Protein AF-A0A409X6U5-F1 (afdb_monomer)

Nearest PDB structures (foldseek):
  6hix-assembly1_Af  TM=2.569E-01  e=1.693E+00  Trypanosoma brucei brucei
  7am2-assembly1_Aa  TM=2.606E-01  e=2.352E+00  Leishmania tarentolae

Structure (mmCIF, N/CA/C/O backbone):
data_AF-A0A409X6U5-F1
#
_entry.id   AF-A0A409X6U5-F1
#
loop_
_atom_site.group_PDB
_atom_site.id
_atom_site.type_symbol
_atom_site.label_atom_id
_atom_site.label_alt_id
_atom_site.label_comp_id
_atom_site.label_asym_id
_atom_site.label_entity_id
_atom_site.label_seq_id
_atom_site.pdbx_PDB_ins_code
_atom_site.Cartn_x
_atom_site.Cartn_y
_atom_site.Cartn_z
_atom_site.occupancy
_atom_site.B_iso_or_equiv
_atom_site.auth_seq_id
_atom_site.auth_comp_id
_atom_site.auth_asym_id
_atom_site.auth_atom_id
_atom_site.pdbx_PDB_model_num
ATOM 1 N N . MET A 1 1 ? -11.961 11.041 3.564 1.00 52.69 1 MET A N 1
ATOM 2 C CA . MET A 1 1 ? -10.533 11.098 3.947 1.00 52.69 1 MET A CA 1
ATOM 3 C C . MET A 1 1 ? -10.262 9.869 4.796 1.00 52.69 1 MET A C 1
ATOM 5 O O . MET A 1 1 ? -11.087 9.589 5.652 1.00 52.69 1 MET A O 1
ATOM 9 N N . LEU A 1 2 ? -9.211 9.094 4.509 1.00 67.06 2 LEU A N 1
ATOM 10 C CA . LEU A 1 2 ? -8.832 7.967 5.369 1.00 67.06 2 LEU A CA 1
ATOM 11 C C . LEU A 1 2 ? -8.345 8.527 6.708 1.00 67.06 2 LEU A C 1
ATOM 13 O O . LEU A 1 2 ? -7.398 9.312 6.739 1.00 67.06 2 LEU A O 1
ATOM 17 N N . ASP A 1 3 ? -9.015 8.142 7.786 1.00 79.31 3 ASP A N 1
ATOM 18 C CA . ASP A 1 3 ? -8.635 8.460 9.155 1.00 79.31 3 ASP A CA 1
ATOM 19 C C . ASP A 1 3 ? -8.485 7.172 9.977 1.00 79.31 3 ASP A C 1
ATOM 21 O O . ASP A 1 3 ? -8.685 6.055 9.492 1.00 79.31 3 ASP A O 1
ATOM 25 N N . VAL A 1 4 ? -8.082 7.341 11.231 1.00 79.38 4 VAL A N 1
ATOM 26 C CA . VAL A 1 4 ? -7.775 6.240 12.144 1.00 79.38 4 VAL A CA 1
ATOM 27 C C . VAL A 1 4 ? -8.998 5.351 12.408 1.00 79.38 4 VAL A C 1
ATOM 29 O O . VAL A 1 4 ? -8.856 4.132 12.459 1.00 79.38 4 VAL A O 1
ATOM 32 N N . HIS A 1 5 ? -10.196 5.933 12.499 1.00 83.81 5 HIS A N 1
ATOM 33 C CA . HIS A 1 5 ? -11.435 5.190 12.738 1.00 83.81 5 HIS A CA 1
ATOM 34 C C . HIS A 1 5 ? -11.860 4.382 11.514 1.00 83.81 5 HIS A C 1
ATOM 36 O O . HIS A 1 5 ? -12.334 3.255 11.643 1.00 83.81 5 HIS A O 1
ATOM 42 N N . HIS A 1 6 ? -11.641 4.921 10.314 1.00 83.88 6 HIS A N 1
ATOM 43 C CA . HIS A 1 6 ? -11.890 4.190 9.077 1.00 83.88 6 HIS A CA 1
ATOM 44 C C . HIS A 1 6 ? -10.995 2.948 8.974 1.00 83.88 6 HIS A C 1
ATOM 46 O O . HIS A 1 6 ? -11.452 1.877 8.585 1.00 83.88 6 HIS A O 1
ATOM 52 N N . ILE A 1 7 ? -9.722 3.077 9.358 1.00 84.44 7 ILE A N 1
ATOM 53 C CA . ILE A 1 7 ? -8.762 1.967 9.368 1.00 84.44 7 ILE A CA 1
ATOM 54 C C . ILE A 1 7 ? -9.142 0.918 10.426 1.00 84.44 7 ILE A C 1
ATOM 56 O O . ILE A 1 7 ? -9.073 -0.279 10.151 1.00 84.44 7 ILE A O 1
ATOM 60 N N . GLU A 1 8 ? -9.593 1.350 11.606 1.00 85.31 8 GLU A N 1
ATOM 61 C CA . GLU A 1 8 ? -10.107 0.460 12.654 1.00 85.31 8 GLU A CA 1
ATOM 62 C C . GLU A 1 8 ? -11.327 -0.339 12.192 1.00 85.31 8 GLU A C 1
ATOM 64 O O . GLU A 1 8 ? -11.405 -1.544 12.416 1.00 85.31 8 GLU A O 1
ATOM 69 N N . HIS A 1 9 ? -12.252 0.326 11.501 1.00 86.12 9 HIS A N 1
ATOM 70 C CA . HIS A 1 9 ? -13.447 -0.307 10.960 1.00 86.12 9 HIS A CA 1
ATOM 71 C C . HIS A 1 9 ? -13.120 -1.364 9.896 1.00 86.12 9 HIS A C 1
ATOM 73 O O . HIS A 1 9 ? -13.778 -2.401 9.839 1.00 86.12 9 HIS A O 1
ATOM 79 N N . LEU A 1 10 ? -12.099 -1.120 9.066 1.00 83.69 10 LEU A N 1
ATOM 80 C CA . LEU A 1 10 ? -11.658 -2.062 8.034 1.00 83.69 10 LEU A CA 1
ATOM 81 C C . LEU A 1 10 ? -10.918 -3.277 8.612 1.00 83.69 10 LEU A C 1
ATOM 83 O O . LEU A 1 10 ? -11.039 -4.370 8.062 1.00 83.69 10 LEU A O 1
ATOM 87 N N . PHE A 1 11 ? -10.167 -3.098 9.703 1.00 86.50 11 PHE A N 1
ATOM 88 C CA . PHE A 1 11 ? -9.362 -4.158 10.321 1.00 86.50 11 PHE A CA 1
ATOM 89 C C . PHE A 1 11 ? -9.571 -4.224 11.845 1.00 86.50 11 PHE A C 1
ATOM 91 O O . PHE A 1 11 ? -8.654 -3.918 12.625 1.00 86.50 11 PHE A O 1
ATOM 98 N N . PRO A 1 12 ? -10.767 -4.651 12.292 1.00 85.88 12 PRO A N 1
ATOM 99 C CA . PRO A 1 12 ? -11.069 -4.761 13.715 1.00 85.88 12 PRO A CA 1
ATOM 100 C C . PRO A 1 12 ? -10.220 -5.853 14.383 1.00 85.88 12 PRO A C 1
ATOM 102 O O . PRO A 1 12 ? -9.768 -5.691 15.518 1.00 85.88 12 PRO A O 1
ATOM 105 N N . ASN A 1 13 ? -9.944 -6.944 13.662 1.00 87.94 13 ASN A N 1
ATOM 106 C CA . ASN A 1 13 ? -9.154 -8.069 14.148 1.00 87.94 13 ASN A CA 1
ATOM 107 C C . ASN A 1 13 ? -7.659 -7.824 13.934 1.00 87.94 13 ASN A C 1
ATOM 109 O O . ASN A 1 13 ? -7.223 -7.545 12.819 1.00 87.94 13 ASN A O 1
ATOM 113 N N . LYS A 1 14 ? -6.855 -7.999 14.989 1.00 87.56 14 LYS A N 1
ATOM 114 C CA . LYS A 1 14 ? -5.397 -7.791 14.940 1.00 87.56 14 LYS A CA 1
ATOM 115 C C . LYS A 1 14 ? -4.691 -8.684 13.921 1.00 87.56 14 LYS A C 1
ATOM 117 O O . LYS A 1 14 ? -3.775 -8.212 13.260 1.00 87.56 14 LYS A O 1
ATOM 122 N N . ASP A 1 15 ? -5.143 -9.925 13.778 1.00 86.56 15 ASP A N 1
ATOM 123 C CA . ASP A 1 15 ? -4.521 -10.918 12.893 1.00 86.56 15 ASP A CA 1
ATOM 124 C C . ASP A 1 15 ? -4.798 -10.652 11.405 1.00 86.56 15 ASP A C 1
ATOM 126 O O . ASP A 1 15 ? -4.109 -11.178 10.536 1.00 86.56 15 ASP A O 1
ATOM 130 N N . GLU A 1 16 ? -5.795 -9.816 11.104 1.00 84.44 16 GLU A N 1
ATOM 131 C CA . GLU A 1 16 ? -6.162 -9.420 9.739 1.00 84.44 16 GLU A CA 1
ATOM 132 C C . GLU A 1 16 ? -5.570 -8.060 9.352 1.00 84.44 16 GLU A C 1
ATOM 134 O O . GLU A 1 16 ? -5.717 -7.620 8.209 1.00 84.44 16 GLU A O 1
ATOM 139 N N . ARG A 1 17 ? -4.900 -7.378 10.291 1.00 88.31 17 ARG A N 1
ATOM 140 C CA . ARG A 1 17 ? -4.280 -6.083 10.018 1.00 88.31 17 ARG A CA 1
ATOM 141 C C . ARG A 1 17 ? -3.131 -6.255 9.026 1.00 88.31 17 ARG A C 1
ATOM 143 O O . ARG A 1 17 ? -2.301 -7.152 9.184 1.00 88.31 17 ARG A O 1
ATOM 150 N N . PRO A 1 18 ? -3.024 -5.372 8.022 1.00 86.25 18 PRO A N 1
ATOM 151 C CA . PRO A 1 18 ? -1.892 -5.399 7.115 1.00 86.25 18 PRO A CA 1
ATOM 152 C C . PRO A 1 18 ? -0.609 -5.035 7.868 1.00 86.25 18 PRO A C 1
ATOM 154 O O . PRO A 1 18 ? -0.593 -4.123 8.698 1.00 86.25 18 PRO A O 1
ATOM 157 N N . ALA A 1 19 ? 0.493 -5.704 7.528 1.00 85.31 19 ALA A N 1
ATOM 158 C CA . ALA A 1 19 ? 1.807 -5.394 8.095 1.00 85.31 19 ALA A CA 1
ATOM 159 C C . ALA A 1 19 ? 2.251 -3.953 7.775 1.00 85.31 19 ALA A C 1
ATOM 161 O O . ALA A 1 19 ? 2.928 -3.305 8.575 1.00 85.31 19 ALA A O 1
ATOM 162 N N . TYR A 1 20 ? 1.822 -3.433 6.621 1.00 84.75 20 TYR A N 1
ATOM 163 C CA . TYR A 1 20 ? 2.172 -2.108 6.124 1.00 84.75 20 TYR A CA 1
ATOM 164 C C . TYR A 1 20 ? 0.955 -1.401 5.536 1.00 84.75 20 TYR A C 1
ATOM 166 O O . TYR A 1 20 ? 0.185 -2.000 4.788 1.00 84.75 20 TYR A O 1
ATOM 174 N N . ILE A 1 21 ? 0.815 -0.111 5.835 1.00 84.81 21 ILE A N 1
ATOM 175 C CA . ILE A 1 21 ? -0.180 0.771 5.222 1.00 84.81 21 ILE A CA 1
ATOM 176 C C . ILE A 1 21 ? 0.554 1.980 4.646 1.00 84.81 21 ILE A C 1
ATOM 178 O O . ILE A 1 21 ? 1.166 2.741 5.394 1.00 84.81 21 ILE A O 1
ATOM 182 N N . CYS A 1 22 ? 0.490 2.165 3.327 1.00 8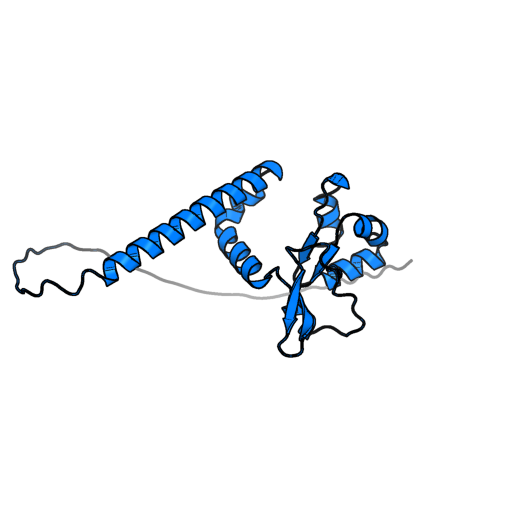2.06 22 CYS A N 1
ATOM 183 C CA . CYS A 1 22 ? 1.070 3.321 2.645 1.00 82.06 22 CYS A CA 1
ATOM 184 C C . CYS A 1 22 ? -0.016 4.361 2.351 1.00 82.06 22 CYS A C 1
ATOM 186 O O . CYS A 1 22 ? -1.015 4.041 1.709 1.00 82.06 22 CYS A O 1
ATOM 188 N N . ILE A 1 23 ? 0.166 5.594 2.827 1.00 80.56 23 ILE A N 1
ATOM 189 C CA . ILE A 1 23 ? -0.768 6.710 2.606 1.00 80.56 23 ILE A CA 1
ATOM 190 C C . ILE A 1 23 ? 0.065 7.956 2.324 1.00 80.56 23 ILE A C 1
ATOM 192 O O . ILE A 1 23 ? 1.023 8.222 3.048 1.00 80.56 23 ILE A O 1
ATOM 196 N N . ASP A 1 24 ? -0.340 8.747 1.330 1.00 78.12 24 ASP A N 1
ATOM 197 C CA . ASP A 1 24 ? 0.297 10.027 0.985 1.00 78.12 24 ASP A CA 1
ATOM 198 C C . ASP A 1 24 ? 0.516 10.903 2.237 1.00 78.12 24 ASP A C 1
ATOM 200 O O . ASP A 1 24 ? 1.642 11.212 2.620 1.00 78.12 24 ASP A O 1
ATOM 204 N N . LYS A 1 25 ? -0.559 11.150 2.996 1.00 77.81 25 LYS A N 1
ATOM 205 C CA . LYS A 1 25 ? -0.537 11.913 4.256 1.00 77.81 25 LYS A CA 1
ATOM 206 C C . LYS A 1 25 ? -0.513 11.030 5.509 1.00 77.81 25 LYS A C 1
ATOM 208 O O . LYS A 1 25 ? -1.157 11.358 6.509 1.00 77.81 25 LYS A O 1
ATOM 213 N N . ALA A 1 26 ? 0.203 9.899 5.487 1.00 79.44 26 ALA A N 1
ATOM 214 C CA . ALA A 1 26 ? 0.271 8.981 6.638 1.00 79.44 26 ALA A CA 1
ATOM 215 C C . ALA A 1 26 ? 0.755 9.666 7.932 1.00 79.44 26 ALA A C 1
ATOM 217 O O . ALA A 1 26 ? 0.323 9.287 9.015 1.00 79.44 26 ALA A O 1
ATOM 218 N N . CYS A 1 27 ? 1.574 10.712 7.838 1.00 77.94 27 CYS A N 1
ATOM 219 C CA . CYS A 1 27 ? 1.996 11.543 8.968 1.00 77.94 27 CYS A CA 1
ATOM 220 C C . CYS A 1 27 ? 0.816 12.184 9.730 1.00 77.94 27 CYS A C 1
ATOM 222 O O . CYS A 1 27 ? 0.841 12.272 10.957 1.00 77.94 27 CYS A O 1
ATOM 224 N N . GLN A 1 28 ? -0.246 12.597 9.027 1.00 80.50 28 GLN A N 1
ATOM 225 C CA . GLN A 1 28 ? -1.439 13.199 9.622 1.00 80.50 28 GLN A CA 1
ATOM 226 C C . GLN A 1 28 ? -2.265 12.135 10.341 1.00 80.50 28 GLN A C 1
ATOM 228 O O . GLN A 1 28 ? -2.688 12.342 11.477 1.00 80.50 28 GLN A O 1
ATOM 233 N N . VAL A 1 29 ? -2.431 10.973 9.703 1.00 81.00 29 VAL A N 1
ATOM 234 C CA . VAL A 1 29 ? -3.091 9.804 10.302 1.00 81.00 29 VAL A CA 1
ATOM 235 C C . VAL A 1 29 ? -2.334 9.355 11.552 1.00 81.00 29 VAL A C 1
ATOM 237 O O . VAL A 1 29 ? -2.941 9.135 12.597 1.00 81.00 29 VAL A O 1
ATOM 240 N N . PHE A 1 30 ? -1.004 9.300 11.475 1.00 80.31 30 PHE A N 1
ATOM 241 C CA . PHE A 1 30 ? -0.130 8.954 12.588 1.00 80.31 30 PHE A CA 1
ATOM 242 C C . PHE A 1 30 ? -0.258 9.941 13.749 1.00 80.31 30 PHE A C 1
ATOM 244 O O . PHE A 1 30 ? -0.468 9.520 14.886 1.00 80.31 30 PHE A O 1
ATOM 251 N N . LYS A 1 31 ? -0.211 11.251 13.474 1.00 81.06 31 LYS A N 1
ATOM 252 C CA . LYS A 1 31 ? -0.394 12.294 14.492 1.00 81.06 31 LYS A CA 1
ATOM 253 C C . LYS A 1 31 ? -1.709 12.100 15.246 1.00 81.06 31 LYS A C 1
ATOM 255 O O . LYS A 1 31 ? -1.707 12.065 16.475 1.00 81.06 31 LYS A O 1
ATOM 260 N N . THR A 1 32 ? -2.806 11.892 14.521 1.00 83.25 32 THR A N 1
ATOM 261 C CA . THR A 1 32 ? -4.119 11.612 15.115 1.00 83.25 32 THR A CA 1
ATOM 262 C C . THR A 1 32 ? -4.111 10.308 15.921 1.00 83.25 32 THR A C 1
ATOM 264 O O . THR A 1 32 ? -4.604 10.284 17.047 1.00 83.25 32 THR A O 1
ATOM 267 N N . ALA A 1 33 ? -3.492 9.238 15.408 1.00 83.06 33 ALA A N 1
ATOM 268 C CA . ALA A 1 33 ? -3.407 7.948 16.096 1.00 83.06 33 ALA A CA 1
ATOM 269 C C . ALA A 1 33 ? -2.617 8.023 17.413 1.00 83.06 33 ALA A C 1
ATOM 271 O O . ALA A 1 33 ? -2.976 7.364 18.392 1.00 83.06 33 ALA A O 1
ATOM 272 N N . VAL A 1 34 ? -1.551 8.827 17.460 1.00 82.81 34 VAL A N 1
ATOM 273 C CA . VAL A 1 34 ? -0.777 9.079 18.682 1.00 82.81 34 VAL A CA 1
ATOM 274 C C . VAL A 1 34 ? -1.599 9.894 19.678 1.00 82.81 34 VAL A C 1
ATOM 276 O O . VAL A 1 34 ? -1.694 9.505 20.843 1.00 82.81 34 VAL A O 1
ATOM 279 N N . THR A 1 35 ? -2.244 10.979 19.232 1.00 83.75 35 THR A N 1
ATOM 280 C CA . THR A 1 35 ? -3.092 11.823 20.091 1.00 83.75 35 THR A CA 1
ATOM 281 C C . THR A 1 35 ? -4.237 11.032 20.724 1.00 83.75 35 THR A C 1
ATOM 283 O O . THR A 1 35 ? -4.495 11.175 21.917 1.00 83.75 35 THR A O 1
ATOM 286 N N . LEU A 1 36 ? -4.873 10.139 19.963 1.00 83.31 36 LEU A N 1
ATOM 287 C CA . LEU A 1 36 ? -5.968 9.288 20.439 1.00 83.31 36 LEU A CA 1
ATOM 288 C C . LEU A 1 36 ? -5.494 8.033 21.196 1.00 83.31 36 LEU A C 1
ATOM 290 O O . LEU A 1 36 ? -6.309 7.187 21.546 1.00 83.31 36 LEU A O 1
ATOM 294 N N . LYS A 1 37 ? -4.183 7.877 21.446 1.00 82.12 37 LYS A N 1
ATOM 295 C CA . LYS A 1 37 ? -3.542 6.693 22.065 1.00 82.12 37 LYS A CA 1
ATOM 296 C C . LYS A 1 37 ? -3.749 5.365 21.321 1.00 82.12 37 LYS A C 1
ATOM 298 O O . LYS A 1 37 ? -3.260 4.331 21.779 1.00 82.12 37 LYS A O 1
ATOM 303 N N . PHE A 1 38 ? -4.374 5.407 20.152 1.00 82.00 38 PHE A N 1
ATOM 304 C CA . PHE A 1 38 ? -4.630 4.282 19.260 1.00 82.00 38 PHE A CA 1
ATOM 305 C C . PHE A 1 38 ? -3.340 3.618 18.762 1.00 82.00 38 PHE A C 1
ATOM 307 O O . PHE A 1 38 ? -3.244 2.397 18.624 1.00 82.00 38 PHE A O 1
ATOM 314 N N . TRP A 1 39 ? -2.294 4.424 18.560 1.00 82.44 39 TRP A N 1
ATOM 315 C CA . TRP A 1 39 ? -1.019 3.952 18.027 1.00 82.44 39 TRP A CA 1
ATOM 316 C C . TRP A 1 39 ? -0.346 2.866 18.883 1.00 82.44 39 TRP A C 1
ATOM 318 O O . TRP A 1 39 ? 0.343 1.994 18.353 1.00 82.44 39 TRP A O 1
ATOM 328 N N . ASN A 1 40 ? -0.556 2.867 20.204 1.00 83.56 40 ASN A N 1
ATOM 329 C CA . ASN A 1 40 ? 0.080 1.889 21.093 1.00 83.56 40 ASN A CA 1
ATOM 330 C C . ASN A 1 40 ? -0.321 0.443 20.799 1.00 83.56 40 ASN A C 1
ATOM 332 O O . ASN A 1 40 ? 0.482 -0.468 21.020 1.00 83.56 40 ASN A O 1
ATOM 336 N N . GLU A 1 41 ? -1.535 0.247 20.296 1.00 84.50 41 GLU A N 1
ATOM 337 C CA . GLU A 1 41 ? -2.027 -1.055 19.877 1.00 84.50 41 GLU A CA 1
ATOM 338 C C . GLU A 1 41 ? -1.568 -1.398 18.453 1.00 84.50 41 GLU A C 1
ATOM 340 O O . GLU A 1 41 ? -1.154 -2.524 18.179 1.00 84.50 41 GLU A O 1
ATOM 345 N N . TRP A 1 42 ? -1.595 -0.414 17.554 1.00 84.44 42 TRP A N 1
ATOM 346 C CA . TRP A 1 42 ? -1.324 -0.619 16.131 1.00 84.44 42 TRP A CA 1
ATOM 347 C C . TRP A 1 42 ? 0.147 -0.832 15.801 1.00 84.44 42 TRP A C 1
ATOM 349 O O . TRP A 1 42 ? 0.459 -1.658 14.947 1.00 84.44 42 TRP A O 1
ATOM 359 N N . LYS A 1 43 ? 1.063 -0.203 16.544 1.00 83.38 43 LYS A N 1
ATOM 360 C CA . LYS A 1 43 ? 2.515 -0.321 16.319 1.00 83.38 43 LYS A CA 1
ATOM 361 C C . LYS A 1 43 ? 3.072 -1.746 16.403 1.00 83.38 43 LYS A C 1
ATOM 363 O O . LYS A 1 43 ? 4.200 -1.981 15.977 1.00 83.38 43 LYS A O 1
ATOM 368 N N . GLN A 1 44 ? 2.319 -2.669 17.005 1.00 83.94 44 GLN A N 1
ATOM 369 C CA . GLN A 1 44 ? 2.703 -4.075 17.160 1.00 83.94 44 GLN A CA 1
ATOM 370 C C . GLN A 1 44 ? 2.433 -4.904 15.898 1.00 83.94 44 GLN A C 1
ATOM 372 O O . GLN A 1 44 ? 3.077 -5.927 15.705 1.00 83.94 44 GLN A O 1
ATOM 377 N N . THR A 1 45 ? 1.482 -4.475 15.066 1.00 86.75 45 THR A N 1
ATOM 378 C CA . THR A 1 45 ? 0.958 -5.259 13.931 1.00 86.75 45 THR A CA 1
ATOM 379 C C . THR A 1 45 ? 1.138 -4.549 12.595 1.00 86.75 45 THR A C 1
ATOM 381 O O . THR A 1 45 ? 1.352 -5.208 11.584 1.00 86.75 45 THR A O 1
ATOM 384 N N . THR A 1 46 ? 1.124 -3.215 12.590 1.00 85.69 46 THR A N 1
ATOM 385 C CA . THR A 1 46 ? 1.107 -2.410 11.369 1.00 85.69 46 THR A CA 1
ATOM 386 C C . THR A 1 46 ? 2.109 -1.266 11.440 1.00 85.69 46 THR A C 1
ATOM 388 O O . THR A 1 46 ? 2.248 -0.581 12.458 1.00 85.69 46 THR A O 1
ATOM 391 N N . ARG A 1 47 ? 2.786 -1.009 10.321 1.00 82.31 47 ARG A N 1
ATOM 392 C CA . ARG A 1 47 ? 3.646 0.159 10.112 1.00 82.31 47 ARG A CA 1
ATOM 393 C C . ARG A 1 47 ? 3.019 1.095 9.082 1.00 82.31 47 ARG A C 1
ATOM 395 O O . ARG A 1 47 ? 2.604 0.649 8.014 1.00 82.31 47 ARG A O 1
ATOM 402 N N . PHE A 1 48 ? 2.980 2.393 9.382 1.00 81.12 48 PHE A N 1
ATOM 403 C CA . PHE A 1 48 ? 2.578 3.404 8.403 1.00 81.12 48 PHE A CA 1
ATOM 404 C C . PHE A 1 48 ? 3.776 3.857 7.571 1.00 81.12 48 PHE A C 1
ATOM 406 O O . PHE A 1 48 ? 4.814 4.241 8.108 1.00 81.12 48 PHE A O 1
ATOM 413 N N . ILE A 1 49 ? 3.613 3.829 6.255 1.00 79.44 49 ILE A N 1
ATOM 414 C CA . ILE A 1 49 ? 4.601 4.286 5.286 1.00 79.44 49 ILE A CA 1
ATOM 415 C C . ILE A 1 49 ? 4.090 5.594 4.693 1.00 79.44 49 ILE A C 1
ATOM 417 O O . ILE A 1 49 ? 2.979 5.657 4.167 1.00 79.44 49 ILE A O 1
ATOM 421 N N . VAL A 1 50 ? 4.907 6.638 4.795 1.00 75.88 50 VAL A N 1
ATOM 422 C CA . VAL A 1 50 ? 4.644 7.932 4.159 1.00 75.88 50 VAL A CA 1
ATOM 423 C C . VAL A 1 50 ? 5.271 7.936 2.765 1.00 75.88 50 VAL A C 1
ATOM 425 O O . VAL A 1 50 ? 6.345 7.351 2.549 1.00 75.88 50 VAL A O 1
ATOM 428 N N . ASP A 1 51 ? 4.589 8.573 1.816 1.00 73.00 51 ASP A N 1
ATOM 429 C CA . ASP A 1 51 ? 5.115 8.800 0.472 1.00 73.00 51 ASP A CA 1
ATOM 430 C C . ASP A 1 51 ? 6.378 9.681 0.515 1.00 73.00 51 ASP A C 1
ATOM 432 O O . ASP A 1 51 ? 6.438 10.670 1.246 1.00 73.00 51 ASP A O 1
ATOM 436 N N . SER A 1 52 ? 7.395 9.327 -0.279 1.00 67.75 52 SER A N 1
ATOM 437 C CA . SER A 1 52 ? 8.627 10.106 -0.460 1.00 67.75 52 SER A CA 1
ATOM 438 C C . SER A 1 52 ? 8.388 11.564 -0.871 1.00 67.75 52 SER A C 1
ATOM 440 O O . SER A 1 52 ? 9.089 12.448 -0.382 1.00 67.75 52 SER A O 1
ATOM 442 N N . TYR A 1 53 ? 7.398 11.836 -1.726 1.00 66.50 53 TYR A N 1
ATOM 443 C CA . TYR A 1 53 ? 7.051 13.190 -2.158 1.00 66.50 53 TYR A CA 1
ATOM 444 C C . TYR A 1 53 ? 6.618 14.054 -0.971 1.00 66.50 53 TYR A C 1
ATOM 446 O O . TYR A 1 53 ? 6.989 15.227 -0.867 1.00 66.50 53 TYR A O 1
ATOM 454 N N . HIS A 1 54 ? 5.915 13.445 -0.015 1.00 68.31 54 HIS A N 1
ATOM 455 C CA . HIS A 1 54 ? 5.404 14.142 1.152 1.00 68.31 54 HIS A CA 1
ATOM 456 C C . HIS A 1 54 ? 6.526 14.640 2.081 1.00 68.31 54 HIS A C 1
ATOM 458 O O . HIS A 1 54 ? 6.371 15.684 2.713 1.00 68.31 54 HIS A O 1
ATOM 464 N N . TYR A 1 55 ? 7.697 13.985 2.107 1.00 62.50 55 TYR A N 1
ATOM 465 C CA . TYR A 1 55 ? 8.836 14.398 2.948 1.00 62.50 55 TYR A CA 1
ATOM 466 C C . TYR A 1 55 ? 9.372 15.792 2.636 1.00 62.50 55 TYR A C 1
ATOM 468 O O . TYR A 1 55 ? 9.917 16.437 3.529 1.00 62.50 55 TYR A O 1
ATOM 476 N N . THR A 1 56 ? 9.213 16.273 1.402 1.00 63.59 56 THR A N 1
ATOM 477 C CA . THR A 1 56 ? 9.754 17.576 0.981 1.00 63.59 56 THR A CA 1
ATOM 478 C C . THR A 1 56 ? 9.150 18.756 1.747 1.00 63.59 56 THR A C 1
ATOM 480 O O . THR A 1 56 ? 9.796 19.791 1.882 1.00 63.59 56 THR A O 1
ATOM 483 N N . ASN A 1 57 ? 7.948 18.586 2.308 1.00 65.75 57 ASN A N 1
ATOM 484 C CA . ASN A 1 57 ? 7.209 19.634 3.013 1.00 65.75 57 ASN A CA 1
ATOM 485 C C . ASN A 1 57 ? 7.159 19.438 4.541 1.00 65.75 57 ASN A C 1
ATOM 487 O O . ASN A 1 57 ? 6.472 20.194 5.231 1.00 65.75 57 ASN A O 1
ATOM 491 N N . HIS A 1 58 ? 7.867 18.441 5.084 1.00 64.38 58 HIS A N 1
ATOM 492 C CA . HIS A 1 58 ? 7.838 18.118 6.513 1.00 64.38 58 HIS A CA 1
ATOM 493 C C . HIS A 1 58 ? 9.001 18.704 7.306 1.00 64.38 58 HIS A C 1
ATOM 495 O O . HIS A 1 58 ? 10.111 18.884 6.806 1.00 64.38 58 HIS A O 1
ATOM 501 N N . LYS A 1 59 ? 8.752 18.964 8.595 1.00 61.06 59 LYS A N 1
ATOM 502 C CA . LYS A 1 59 ? 9.818 19.309 9.539 1.00 61.06 59 LYS A CA 1
ATOM 503 C C . LYS A 1 59 ? 10.512 18.023 9.980 1.00 61.06 59 LYS A C 1
ATOM 505 O O . LYS A 1 59 ? 9.861 17.007 10.183 1.00 61.06 59 LYS A O 1
ATOM 510 N N . ALA A 1 60 ? 11.823 18.078 10.218 1.00 57.69 60 ALA A N 1
ATOM 511 C CA . ALA A 1 60 ? 12.609 16.929 10.689 1.00 57.69 60 ALA A CA 1
ATOM 512 C C . ALA A 1 60 ? 12.111 16.320 12.022 1.00 57.69 60 ALA A C 1
ATOM 514 O O . ALA A 1 60 ? 12.475 15.200 12.363 1.00 57.69 60 ALA A O 1
ATOM 515 N N . THR A 1 61 ? 11.293 17.057 12.778 1.00 57.88 61 THR A N 1
ATOM 516 C CA . THR A 1 61 ? 10.643 16.612 14.021 1.00 57.88 61 THR A CA 1
ATOM 517 C C . THR A 1 61 ? 9.383 15.780 13.801 1.00 57.88 61 THR A C 1
ATOM 519 O O . THR A 1 61 ? 8.864 15.213 14.759 1.00 57.88 61 THR A O 1
ATOM 522 N N . ASP A 1 62 ? 8.854 15.740 12.580 1.00 61.75 62 ASP A N 1
ATOM 523 C CA . ASP A 1 62 ? 7.677 14.945 12.265 1.00 61.75 62 ASP A CA 1
ATOM 524 C C . ASP A 1 62 ? 8.114 13.476 12.107 1.00 61.75 62 ASP A C 1
ATOM 526 O O . ASP A 1 62 ? 8.972 13.154 11.282 1.00 61.75 62 ASP A O 1
ATOM 530 N N . GLU A 1 63 ? 7.553 12.568 12.914 1.00 60.53 63 GLU A N 1
ATOM 531 C CA . GLU A 1 63 ? 7.815 11.122 12.832 1.00 60.53 63 GLU A CA 1
ATOM 532 C C . GLU A 1 63 ? 7.154 10.527 11.575 1.00 60.53 63 GLU A C 1
ATOM 534 O O . GLU A 1 63 ? 6.140 9.835 11.627 1.00 60.53 63 GLU A O 1
ATOM 539 N N . CYS A 1 64 ? 7.718 10.838 10.409 1.00 61.97 64 CYS A N 1
ATOM 540 C CA . CYS A 1 64 ? 7.141 10.504 9.110 1.00 61.97 64 CYS A CA 1
ATOM 541 C C . CYS A 1 64 ? 7.678 9.197 8.509 1.00 61.97 64 CYS A C 1
ATOM 543 O O . CYS A 1 64 ? 7.238 8.828 7.428 1.00 61.97 64 CYS A O 1
ATOM 545 N N . ASN A 1 65 ? 8.613 8.473 9.139 1.00 61.72 65 ASN A N 1
ATOM 546 C CA . ASN A 1 65 ? 9.143 7.220 8.578 1.00 61.72 65 ASN A CA 1
ATOM 547 C C . ASN A 1 65 ? 9.151 6.079 9.594 1.00 61.72 65 ASN A C 1
ATOM 549 O O . ASN A 1 65 ? 10.067 5.971 10.407 1.00 61.72 65 ASN A O 1
ATOM 553 N N . LEU A 1 66 ? 8.140 5.213 9.522 1.00 63.19 66 LEU A N 1
ATOM 554 C CA . LEU A 1 66 ? 8.095 3.972 10.298 1.00 63.19 66 LEU A CA 1
ATOM 555 C C . LEU A 1 66 ? 8.484 2.749 9.462 1.00 63.19 66 LEU A C 1
ATOM 557 O O . LEU A 1 66 ? 8.311 1.623 9.936 1.00 63.19 66 LEU A O 1
ATOM 561 N N . ALA A 1 67 ? 8.981 2.952 8.234 1.00 62.97 67 ALA A N 1
ATOM 562 C CA . ALA A 1 67 ? 9.591 1.868 7.483 1.00 62.97 67 ALA A CA 1
ATOM 563 C C . ALA A 1 67 ? 10.777 1.315 8.295 1.00 62.97 67 ALA A C 1
ATOM 565 O O . ALA A 1 67 ? 11.519 2.103 8.898 1.00 62.97 67 ALA A O 1
ATOM 566 N N . PRO A 1 68 ? 10.946 -0.015 8.357 1.00 63.66 68 PRO A N 1
ATOM 567 C CA . PRO A 1 68 ? 12.102 -0.599 9.017 1.00 63.66 68 PRO A CA 1
ATOM 568 C C . PRO A 1 68 ? 13.393 -0.027 8.418 1.00 63.66 68 PRO A C 1
ATOM 570 O O . PRO A 1 68 ? 13.497 0.143 7.208 1.00 63.66 68 PRO A O 1
ATOM 573 N N . LYS A 1 69 ? 14.361 0.318 9.273 1.00 64.88 69 LYS A N 1
ATOM 574 C CA . LYS A 1 69 ? 15.700 0.786 8.856 1.00 64.88 69 LYS A CA 1
ATOM 575 C C . LYS A 1 69 ? 16.668 -0.386 8.661 1.00 64.88 69 LYS A C 1
ATOM 577 O O . LYS A 1 69 ? 17.879 -0.234 8.773 1.00 64.88 69 LYS A O 1
ATOM 582 N N . ASP A 1 70 ? 16.116 -1.575 8.496 1.00 65.44 70 ASP A N 1
ATOM 583 C CA . ASP A 1 70 ? 16.816 -2.835 8.338 1.00 65.44 70 ASP A CA 1
ATOM 584 C C . ASP A 1 70 ? 16.187 -3.611 7.174 1.00 65.44 70 ASP A C 1
ATOM 586 O O . ASP A 1 70 ? 15.126 -3.258 6.655 1.00 65.44 70 ASP A O 1
ATOM 590 N N . VAL A 1 71 ? 16.828 -4.708 6.783 1.00 61.59 71 VAL A N 1
ATOM 591 C CA . VAL A 1 71 ? 16.365 -5.585 5.695 1.00 61.59 71 VAL A CA 1
ATOM 592 C C . VAL A 1 71 ? 15.226 -6.514 6.147 1.00 61.59 71 VAL A C 1
ATOM 594 O O . VAL A 1 71 ? 14.927 -7.509 5.491 1.00 61.59 71 VAL A O 1
ATOM 597 N N . SER A 1 72 ? 14.564 -6.230 7.280 1.00 69.00 72 SER A N 1
ATOM 598 C CA . SER A 1 72 ? 13.442 -7.052 7.767 1.00 69.00 72 SER A CA 1
ATOM 599 C C . SER A 1 72 ? 12.241 -7.024 6.816 1.00 69.00 72 SER A C 1
ATOM 601 O O . SER A 1 72 ? 11.397 -7.923 6.845 1.00 69.00 72 SER A O 1
ATOM 603 N N . ALA A 1 73 ? 12.180 -6.013 5.946 1.00 70.81 73 ALA A N 1
ATOM 604 C CA . ALA A 1 73 ? 11.164 -5.847 4.923 1.00 70.81 73 ALA A CA 1
ATOM 605 C C . ALA A 1 73 ? 11.816 -5.657 3.544 1.00 70.81 73 ALA A C 1
ATOM 607 O O . ALA A 1 73 ? 11.860 -4.528 3.051 1.00 70.81 73 ALA A O 1
ATOM 608 N N . PRO A 1 74 ? 12.296 -6.739 2.901 1.00 62.03 74 PRO A N 1
ATOM 609 C CA . PRO A 1 74 ? 13.048 -6.644 1.647 1.00 62.03 74 PRO A CA 1
ATOM 610 C C . PRO A 1 74 ? 12.242 -5.944 0.546 1.00 62.03 74 PRO A C 1
ATOM 612 O O . PRO A 1 74 ? 12.744 -5.048 -0.109 1.00 62.03 74 PRO A O 1
ATOM 615 N N . ASN A 1 75 ? 10.934 -6.213 0.461 1.00 66.50 75 ASN A N 1
ATOM 616 C CA . ASN A 1 75 ? 10.035 -5.568 -0.507 1.00 66.50 75 ASN A CA 1
ATOM 617 C C . ASN A 1 75 ? 9.806 -4.059 -0.263 1.00 66.50 75 ASN A C 1
ATOM 619 O O . ASN A 1 75 ? 9.046 -3.426 -0.996 1.00 66.50 75 ASN A O 1
ATOM 623 N N . LEU A 1 76 ? 10.374 -3.490 0.804 1.00 72.00 76 LEU A N 1
ATOM 624 C CA . LEU A 1 76 ? 10.271 -2.073 1.151 1.00 72.00 76 LEU A CA 1
ATOM 625 C C . LEU A 1 76 ? 11.633 -1.385 1.166 1.00 72.00 76 LEU A C 1
ATOM 627 O O . LEU A 1 76 ? 11.719 -0.239 0.721 1.00 72.00 76 LEU A O 1
ATOM 631 N N . VAL A 1 77 ? 12.668 -2.052 1.677 1.00 73.12 77 VAL A N 1
ATOM 632 C CA . VAL A 1 77 ? 14.023 -1.514 1.818 1.00 73.12 77 VAL A CA 1
ATOM 633 C C . VAL A 1 77 ? 15.030 -2.556 1.343 1.00 73.12 77 VAL A C 1
ATOM 635 O O . VAL A 1 77 ? 15.135 -3.636 1.921 1.00 73.12 77 VAL A O 1
ATOM 638 N N . GLY A 1 78 ? 15.777 -2.191 0.306 1.00 77.25 78 GLY A N 1
ATOM 639 C CA . GLY A 1 78 ? 16.905 -2.944 -0.221 1.00 77.25 78 GLY A CA 1
ATOM 640 C C . GLY A 1 78 ? 18.227 -2.320 0.213 1.00 77.25 78 GLY A C 1
ATOM 641 O O . GLY A 1 78 ? 18.295 -1.146 0.586 1.00 77.25 78 GLY A O 1
ATOM 642 N N . GLU A 1 79 ? 19.302 -3.097 0.135 1.00 82.81 79 GLU A N 1
ATOM 643 C CA . GLU A 1 79 ? 20.663 -2.639 0.413 1.00 82.81 79 GLU A CA 1
ATOM 644 C C . GLU A 1 79 ? 21.514 -2.729 -0.852 1.00 82.81 79 GLU A C 1
ATOM 646 O O . GLU A 1 79 ? 21.452 -3.708 -1.596 1.00 82.81 79 GLU A O 1
ATOM 651 N N . LYS A 1 80 ? 22.305 -1.689 -1.113 1.00 83.69 80 LYS A N 1
ATOM 652 C CA . LYS A 1 80 ? 23.305 -1.673 -2.180 1.00 83.69 80 LYS A CA 1
ATOM 653 C C . LYS A 1 80 ? 24.596 -1.061 -1.666 1.00 83.69 80 LYS A C 1
ATOM 655 O O . LYS A 1 80 ? 24.567 -0.130 -0.868 1.00 83.69 80 LYS A O 1
ATOM 660 N N . VAL A 1 81 ? 25.722 -1.565 -2.145 1.00 87.75 81 VAL A N 1
ATOM 661 C CA . VAL A 1 81 ? 27.024 -0.952 -1.882 1.00 87.75 81 VAL A CA 1
ATOM 662 C C . VAL A 1 81 ? 27.226 0.176 -2.891 1.00 87.75 81 VAL A C 1
ATOM 664 O O . VAL A 1 81 ? 26.958 -0.008 -4.081 1.00 87.75 81 VAL A O 1
ATOM 667 N N . ASP A 1 82 ? 27.610 1.357 -2.418 1.00 86.25 82 ASP A N 1
ATOM 668 C CA . ASP A 1 82 ? 27.934 2.487 -3.285 1.00 86.25 82 ASP A CA 1
ATOM 669 C C . ASP A 1 82 ? 29.345 2.379 -3.880 1.00 86.25 82 ASP A C 1
ATOM 671 O O . ASP A 1 82 ? 30.120 1.479 -3.563 1.00 86.25 82 ASP A O 1
ATOM 675 N N . GLU A 1 83 ? 29.688 3.316 -4.761 1.00 88.75 83 GLU A N 1
ATOM 676 C CA . GLU A 1 83 ? 31.014 3.398 -5.389 1.00 88.75 83 GLU A CA 1
ATOM 677 C C . GLU A 1 83 ? 32.154 3.616 -4.373 1.00 88.75 83 GLU A C 1
ATOM 679 O O . GLU A 1 83 ? 33.319 3.416 -4.706 1.00 88.75 83 GLU A O 1
ATOM 684 N N . ASN A 1 84 ? 31.824 4.000 -3.136 1.00 88.56 84 ASN A N 1
ATOM 685 C CA . ASN A 1 84 ? 32.753 4.240 -2.036 1.00 88.56 84 ASN A CA 1
ATOM 686 C C . ASN A 1 84 ? 32.778 3.077 -1.021 1.00 88.56 84 ASN A C 1
ATOM 688 O O . ASN A 1 84 ? 33.254 3.264 0.098 1.00 88.56 84 ASN A O 1
ATOM 692 N N . GLU A 1 85 ? 32.244 1.905 -1.386 1.00 83.38 85 GLU A N 1
ATOM 693 C CA . GLU A 1 85 ? 32.130 0.704 -0.543 1.00 83.38 85 GLU A CA 1
ATOM 694 C C . GLU A 1 85 ? 31.253 0.857 0.717 1.00 83.38 85 GLU A C 1
ATOM 696 O O . GLU A 1 85 ? 31.292 0.024 1.626 1.00 83.38 85 GLU A O 1
ATOM 701 N N . ASN A 1 86 ? 30.400 1.879 0.777 1.00 85.19 86 ASN A N 1
ATOM 702 C CA . ASN A 1 86 ? 29.449 2.057 1.870 1.00 85.19 86 ASN A CA 1
ATOM 703 C C . ASN A 1 86 ? 28.136 1.329 1.584 1.00 85.19 86 ASN A C 1
ATOM 705 O O . ASN A 1 86 ? 27.598 1.369 0.477 1.00 85.19 86 ASN A O 1
ATOM 709 N N . LEU A 1 87 ? 27.567 0.719 2.623 1.00 81.31 87 LEU A N 1
ATOM 710 C CA . LEU A 1 87 ? 26.236 0.126 2.572 1.00 81.31 87 LEU A CA 1
ATOM 711 C C . LEU A 1 87 ? 25.176 1.239 2.565 1.00 81.31 87 LEU A C 1
ATOM 713 O O . LEU A 1 87 ? 24.969 1.922 3.570 1.00 81.31 87 LEU A O 1
ATOM 717 N N . ILE A 1 88 ? 24.493 1.416 1.437 1.00 78.62 88 ILE A N 1
ATOM 718 C CA . ILE A 1 88 ? 23.363 2.331 1.289 1.00 78.62 88 ILE A CA 1
ATOM 719 C C . ILE A 1 88 ? 22.063 1.532 1.285 1.00 78.62 88 ILE A C 1
ATOM 721 O O . ILE A 1 88 ? 21.855 0.640 0.463 1.00 78.62 88 ILE A O 1
ATOM 725 N N . GLN A 1 89 ? 21.145 1.923 2.161 1.00 73.00 89 GLN A N 1
ATOM 726 C CA . GLN A 1 89 ? 19.760 1.470 2.117 1.00 73.00 89 GLN A CA 1
ATOM 727 C C . GLN A 1 89 ? 18.962 2.327 1.135 1.00 73.00 89 GLN A C 1
ATOM 729 O O . GLN A 1 89 ? 19.024 3.558 1.173 1.00 73.00 89 GLN A O 1
ATOM 734 N N . TYR A 1 90 ? 18.195 1.685 0.260 1.00 72.50 90 TYR A N 1
ATOM 735 C CA . TYR A 1 90 ? 17.295 2.351 -0.676 1.00 72.50 90 TYR A CA 1
ATOM 736 C C . TYR A 1 90 ? 15.890 1.765 -0.567 1.00 72.50 90 TYR A C 1
ATOM 738 O O . TYR A 1 90 ? 15.700 0.613 -0.185 1.00 72.50 90 TYR A O 1
ATOM 746 N N . ARG A 1 91 ? 14.875 2.572 -0.880 1.00 74.50 91 ARG A N 1
ATOM 747 C CA . ARG A 1 91 ? 13.487 2.109 -0.876 1.00 74.50 91 ARG A CA 1
ATOM 748 C C . ARG A 1 91 ? 13.231 1.278 -2.138 1.00 74.50 91 ARG A C 1
ATOM 750 O O . ARG A 1 91 ? 13.379 1.801 -3.239 1.00 74.50 91 ARG A O 1
ATOM 757 N N . GLU A 1 92 ? 12.819 0.023 -1.977 1.00 77.38 92 GLU A N 1
ATOM 758 C CA . GLU A 1 92 ? 12.394 -0.840 -3.093 1.00 77.38 92 GLU A CA 1
ATOM 759 C C . GLU A 1 92 ? 10.942 -0.570 -3.504 1.00 77.38 92 GLU A C 1
ATOM 761 O O . GLU A 1 92 ? 10.590 -0.641 -4.682 1.00 77.38 92 GLU A O 1
ATOM 766 N N . PHE A 1 93 ? 10.089 -0.200 -2.546 1.00 77.50 93 PHE A N 1
ATOM 767 C CA . PHE A 1 93 ? 8.687 0.084 -2.826 1.00 77.50 93 PHE A CA 1
ATOM 768 C C . PHE A 1 93 ? 8.504 1.437 -3.520 1.00 77.50 93 PHE A C 1
ATOM 770 O O . PHE A 1 93 ? 8.692 2.496 -2.918 1.00 77.50 93 PHE A O 1
ATOM 777 N N . ASN A 1 94 ? 8.084 1.410 -4.781 1.00 80.06 94 ASN A N 1
ATOM 778 C CA . ASN A 1 94 ? 7.831 2.616 -5.557 1.00 80.06 94 ASN A CA 1
ATOM 779 C C . ASN A 1 94 ? 6.380 3.095 -5.371 1.00 80.06 94 ASN A C 1
ATOM 781 O O . ASN A 1 94 ? 5.445 2.529 -5.942 1.00 80.06 94 ASN A O 1
ATOM 785 N N . THR A 1 95 ? 6.192 4.160 -4.588 1.00 78.38 95 THR A N 1
ATOM 786 C CA . THR A 1 95 ? 4.860 4.724 -4.321 1.00 78.38 95 THR A CA 1
ATOM 787 C C . THR A 1 95 ? 4.233 5.366 -5.560 1.00 78.38 95 THR A C 1
ATOM 789 O O . THR A 1 95 ? 3.029 5.244 -5.752 1.00 78.38 95 THR A O 1
ATOM 792 N N . GLN A 1 96 ? 5.032 5.923 -6.471 1.00 81.06 96 GLN A N 1
ATOM 793 C CA . GLN A 1 96 ? 4.547 6.499 -7.729 1.00 81.06 96 GLN A CA 1
ATOM 794 C C . GLN A 1 96 ? 3.956 5.431 -8.666 1.00 81.06 96 GLN A C 1
ATOM 796 O O . GLN A 1 96 ? 2.926 5.648 -9.303 1.00 81.06 96 GLN A O 1
ATOM 801 N N . VAL A 1 97 ? 4.568 4.244 -8.732 1.00 84.19 97 VAL A N 1
ATOM 802 C CA . VAL A 1 97 ? 4.003 3.107 -9.487 1.00 84.19 97 VAL A CA 1
ATOM 803 C C . VAL A 1 97 ? 2.678 2.659 -8.867 1.00 84.19 97 VAL A C 1
ATOM 805 O O . VAL A 1 97 ? 1.742 2.312 -9.586 1.00 84.19 97 VAL A O 1
ATOM 808 N N . TYR A 1 98 ? 2.561 2.718 -7.539 1.00 83.62 98 TYR A N 1
ATOM 809 C CA . TYR A 1 98 ? 1.310 2.420 -6.847 1.00 83.62 98 TYR A CA 1
ATOM 810 C C . TYR A 1 98 ? 0.214 3.463 -7.128 1.00 83.62 98 TYR A C 1
ATOM 812 O O . TYR A 1 98 ? -0.945 3.099 -7.311 1.00 83.62 98 TYR A O 1
ATOM 820 N N . GLU A 1 99 ? 0.554 4.749 -7.237 1.00 84.19 99 GLU A N 1
ATOM 821 C CA . GLU A 1 99 ? -0.392 5.790 -7.663 1.00 84.19 99 GLU A CA 1
ATOM 822 C C . GLU A 1 99 ? -0.913 5.546 -9.082 1.00 84.19 99 GLU A C 1
ATOM 824 O O . GLU A 1 99 ? -2.121 5.619 -9.317 1.00 84.19 99 GLU A O 1
ATOM 829 N N . GLN A 1 100 ? -0.027 5.189 -10.016 1.00 88.38 100 GLN A N 1
ATOM 830 C CA . GLN A 1 100 ? -0.425 4.821 -11.377 1.00 88.38 100 GLN A CA 1
ATOM 831 C C . GLN A 1 100 ? -1.335 3.589 -11.383 1.00 88.38 100 GLN A C 1
ATOM 833 O O . GLN A 1 100 ? -2.340 3.565 -12.096 1.00 88.38 100 GLN A O 1
ATOM 838 N N . LEU A 1 101 ? -1.025 2.588 -10.554 1.00 88.44 101 LEU A N 1
ATOM 839 C CA . LEU A 1 101 ? -1.875 1.416 -10.385 1.00 88.44 101 LEU A CA 1
ATOM 840 C C . LEU A 1 101 ? -3.263 1.802 -9.851 1.00 88.44 101 LEU A C 1
ATOM 842 O O . LEU A 1 101 ? -4.264 1.332 -10.384 1.00 88.44 101 LEU A O 1
ATOM 846 N N . ASN A 1 102 ? -3.346 2.679 -8.849 1.00 87.50 102 ASN A N 1
ATOM 847 C CA . ASN A 1 102 ? -4.627 3.154 -8.318 1.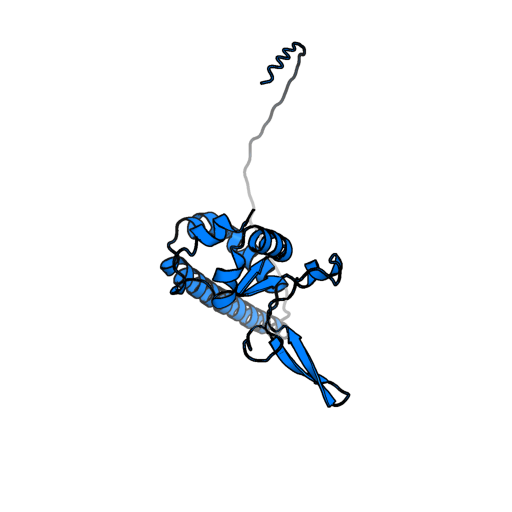00 87.50 102 ASN A CA 1
ATOM 848 C C . ASN A 1 102 ? -5.431 3.929 -9.367 1.00 87.50 102 ASN A C 1
ATOM 850 O O . ASN A 1 102 ? -6.643 3.744 -9.461 1.00 87.50 102 ASN A O 1
ATOM 854 N N . ALA A 1 103 ? -4.771 4.753 -10.185 1.00 91.50 103 ALA A N 1
ATOM 855 C CA . ALA A 1 103 ? -5.418 5.447 -11.295 1.00 91.50 103 ALA A CA 1
ATOM 856 C C . ALA A 1 103 ? -5.986 4.456 -12.325 1.00 91.50 103 ALA A C 1
ATOM 858 O O . ALA A 1 103 ? -7.124 4.609 -12.768 1.00 91.50 103 ALA A O 1
ATOM 859 N N . TRP A 1 104 ? -5.236 3.399 -12.653 1.00 92.38 104 TRP A N 1
ATOM 860 C CA . TRP A 1 104 ? -5.710 2.327 -13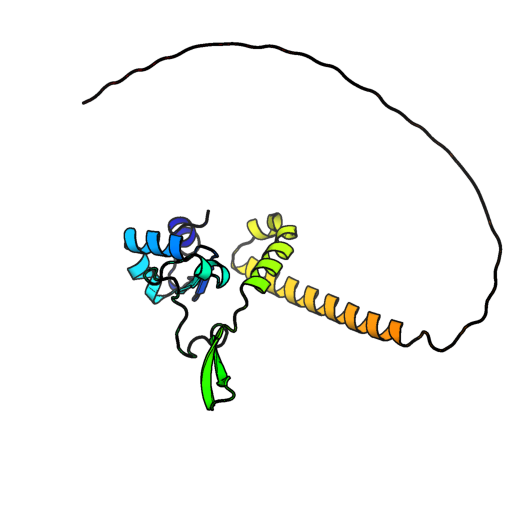.530 1.00 92.38 104 TRP A CA 1
ATOM 861 C C . TRP A 1 104 ? -6.896 1.557 -12.928 1.00 92.38 104 TRP A C 1
ATOM 863 O O . TRP A 1 104 ? -7.887 1.299 -13.614 1.00 92.38 104 TRP A O 1
ATOM 873 N N . LEU A 1 105 ? -6.839 1.246 -11.630 1.00 91.62 105 LEU A N 1
ATOM 874 C CA . LEU A 1 105 ? -7.930 0.594 -10.902 1.00 91.62 105 LEU A CA 1
ATOM 875 C C . LEU A 1 105 ? -9.176 1.479 -10.763 1.00 91.62 105 LEU A C 1
ATOM 877 O O . LEU A 1 105 ? -10.267 0.945 -10.568 1.00 91.62 105 LEU A O 1
ATOM 881 N N . GLY A 1 106 ? -9.049 2.801 -10.916 1.00 93.12 106 GLY A N 1
ATOM 882 C CA . GLY A 1 106 ? -10.168 3.744 -10.867 1.00 93.12 106 GLY A CA 1
ATOM 883 C C . GLY A 1 106 ? -11.294 3.402 -11.849 1.00 93.12 106 GLY A C 1
ATOM 884 O O . GLY A 1 106 ? -12.466 3.541 -11.509 1.00 93.12 106 GLY A O 1
ATOM 885 N N . GLY A 1 107 ? -10.969 2.837 -13.018 1.00 92.00 107 GLY A N 1
ATOM 886 C CA . GLY A 1 107 ? -11.971 2.356 -13.981 1.00 92.00 107 GLY A CA 1
ATOM 887 C C . GLY A 1 107 ? -12.820 1.173 -13.488 1.00 92.00 107 GLY A C 1
ATOM 888 O O . GLY A 1 107 ? -13.873 0.894 -14.056 1.00 92.00 107 GLY A O 1
ATOM 889 N N . TYR A 1 108 ? -12.393 0.496 -12.420 1.00 91.69 108 TYR A N 1
ATOM 890 C CA . TYR A 1 108 ? -13.040 -0.684 -11.840 1.00 91.69 108 TYR A CA 1
ATOM 891 C C . TYR A 1 108 ? -13.640 -0.415 -10.453 1.00 91.69 108 TYR A C 1
ATOM 893 O O . TYR A 1 108 ? -14.129 -1.340 -9.800 1.00 91.69 108 TYR A O 1
ATOM 901 N N . GLU A 1 109 ? -13.621 0.838 -9.991 1.00 91.06 109 GLU A N 1
ATOM 902 C CA . GLU A 1 109 ? -13.968 1.218 -8.619 1.00 91.06 109 GLU A CA 1
ATOM 903 C C . GLU A 1 109 ? -15.346 0.695 -8.174 1.00 91.06 109 GLU A C 1
ATOM 905 O O . GLU A 1 109 ? -15.489 0.198 -7.056 1.00 91.06 109 GLU A O 1
ATOM 910 N N . SER A 1 110 ? -16.355 0.756 -9.049 1.00 93.00 110 SER A N 1
ATOM 911 C CA . SER A 1 110 ? -17.727 0.325 -8.741 1.00 93.00 110 SER A CA 1
ATOM 912 C C . SER A 1 110 ? -17.820 -1.154 -8.358 1.00 93.00 110 SER A C 1
ATOM 914 O O . SER A 1 110 ? -18.555 -1.504 -7.435 1.00 93.00 110 SER A O 1
ATOM 916 N N . ILE A 1 111 ? -17.052 -2.008 -9.034 1.00 90.44 111 ILE A N 1
ATOM 917 C CA . ILE A 1 111 ? -16.993 -3.448 -8.781 1.00 90.44 111 ILE A CA 1
ATOM 918 C C . ILE A 1 111 ? -16.126 -3.717 -7.550 1.00 90.44 111 ILE A C 1
ATOM 920 O O . ILE A 1 111 ? -16.524 -4.480 -6.671 1.00 90.44 1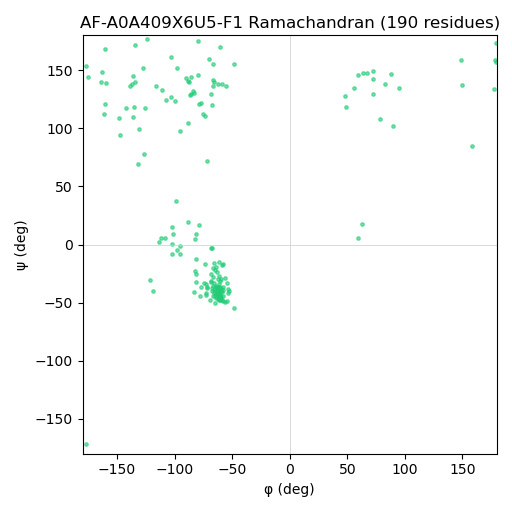11 ILE A O 1
ATOM 924 N N . LEU A 1 112 ? -14.970 -3.050 -7.454 1.00 89.38 112 LEU A N 1
ATOM 925 C CA . LEU A 1 112 ? -14.036 -3.218 -6.339 1.00 89.38 112 LEU A CA 1
ATOM 926 C C . LEU A 1 112 ? -14.681 -2.873 -4.989 1.00 89.38 112 LEU A C 1
ATOM 928 O O . LEU A 1 112 ? -14.485 -3.604 -4.021 1.00 89.38 112 LEU A O 1
ATOM 932 N N . LYS A 1 113 ? -15.507 -1.820 -4.930 1.00 87.62 113 LYS A N 1
ATOM 933 C CA . LYS A 1 113 ? -16.225 -1.403 -3.710 1.00 87.62 113 LYS A CA 1
ATOM 934 C C . LYS A 1 113 ? -17.250 -2.418 -3.200 1.00 87.62 113 LYS A C 1
ATOM 936 O O . LYS A 1 113 ? -17.615 -2.362 -2.031 1.00 87.62 113 LYS A O 1
ATOM 941 N N . GLN A 1 114 ? -17.740 -3.314 -4.055 1.00 89.75 114 GLN A N 1
ATOM 942 C CA . GLN A 1 114 ? -18.766 -4.299 -3.692 1.00 89.75 114 GLN A CA 1
ATOM 943 C C . GLN A 1 114 ? -18.172 -5.656 -3.287 1.00 89.75 114 GLN A C 1
ATOM 945 O O . GLN A 1 114 ? -18.900 -6.544 -2.840 1.00 89.75 114 GLN A O 1
ATOM 950 N N . MET A 1 115 ? -16.862 -5.849 -3.455 1.00 85.12 115 MET A N 1
ATOM 951 C CA . MET A 1 115 ? -16.206 -7.124 -3.186 1.00 85.12 115 MET A CA 1
ATOM 952 C C . MET A 1 115 ? -15.809 -7.271 -1.716 1.00 85.12 115 MET A C 1
ATOM 954 O O . MET A 1 115 ? -15.354 -6.334 -1.067 1.00 85.12 115 MET A O 1
ATOM 958 N N . THR A 1 116 ? -15.912 -8.497 -1.202 1.00 85.19 116 THR A N 1
ATOM 959 C CA . THR A 1 116 ? -15.281 -8.865 0.071 1.00 85.19 116 THR A CA 1
ATOM 960 C C . THR A 1 116 ? -13.758 -8.823 -0.065 1.00 85.19 116 THR A C 1
ATOM 962 O O . THR A 1 116 ? -13.225 -9.027 -1.157 1.00 85.19 116 THR A O 1
ATOM 965 N N . SER A 1 117 ? -13.034 -8.636 1.041 1.00 77.88 117 SER A N 1
ATOM 966 C CA . SER A 1 117 ? -11.559 -8.598 1.056 1.00 77.88 117 SER A CA 1
ATOM 967 C C . SER A 1 117 ? -10.917 -9.827 0.393 1.00 77.88 117 SER A C 1
ATOM 969 O O . SER A 1 117 ? -9.970 -9.709 -0.385 1.00 77.88 117 SER A O 1
ATOM 971 N N . LYS A 1 118 ? -11.480 -11.021 0.625 1.00 76.31 118 LYS A N 1
ATOM 972 C CA . LYS A 1 118 ? -11.024 -12.271 -0.002 1.00 76.31 118 LYS A CA 1
ATOM 973 C C . LYS A 1 118 ? -11.190 -12.254 -1.526 1.00 76.31 118 LYS A C 1
ATOM 975 O O . LYS A 1 118 ? -10.284 -12.678 -2.243 1.00 76.31 118 LYS A O 1
ATOM 980 N N . ASN A 1 119 ? -12.326 -11.756 -2.013 1.00 86.44 119 ASN A N 1
ATOM 981 C CA . ASN A 1 119 ? -12.605 -11.670 -3.446 1.00 86.44 119 ASN A CA 1
ATOM 982 C C . ASN A 1 119 ? -11.761 -10.582 -4.112 1.00 86.44 119 ASN A C 1
ATOM 984 O O . ASN A 1 119 ? -11.257 -10.801 -5.209 1.00 86.44 119 ASN A O 1
ATOM 988 N N . PHE A 1 120 ? -11.548 -9.459 -3.423 1.00 87.38 120 PHE A N 1
ATOM 989 C CA . PHE A 1 120 ? -10.684 -8.375 -3.873 1.00 87.38 120 PHE A CA 1
ATOM 990 C C . PHE A 1 120 ? -9.263 -8.877 -4.164 1.00 87.38 120 PHE A C 1
ATOM 992 O O . PHE A 1 120 ? -8.755 -8.663 -5.261 1.00 87.38 120 PHE A O 1
ATOM 999 N N . ASN A 1 121 ? -8.652 -9.630 -3.240 1.00 85.50 121 ASN A N 1
ATOM 1000 C CA . ASN A 1 121 ? -7.296 -10.162 -3.426 1.00 85.50 121 ASN A CA 1
ATOM 1001 C C . ASN A 1 121 ? -7.179 -11.056 -4.668 1.00 85.50 121 ASN A C 1
ATOM 1003 O O . ASN A 1 121 ? -6.265 -10.889 -5.477 1.00 85.50 121 ASN A O 1
ATOM 1007 N N . TRP A 1 122 ? -8.118 -11.990 -4.843 1.00 90.56 122 TRP A N 1
ATOM 1008 C CA . TRP A 1 122 ? -8.136 -12.866 -6.015 1.00 90.56 122 TRP A CA 1
ATOM 1009 C C . TRP A 1 122 ? -8.383 -12.088 -7.316 1.00 90.56 122 TRP A C 1
ATOM 1011 O O . TRP A 1 122 ? -7.740 -12.361 -8.334 1.00 90.56 122 TRP A O 1
ATOM 1021 N N . PHE A 1 123 ? -9.284 -11.103 -7.282 1.00 92.12 123 PHE A N 1
ATOM 1022 C CA . PHE A 1 123 ? -9.620 -10.273 -8.433 1.00 92.12 123 PHE A CA 1
ATOM 1023 C C . PHE A 1 123 ? -8.427 -9.428 -8.885 1.00 92.12 123 PHE A C 1
ATOM 1025 O O . PHE A 1 123 ? -8.058 -9.483 -10.057 1.00 92.12 123 PHE A O 1
ATOM 1032 N N . ILE A 1 124 ? -7.774 -8.715 -7.960 1.00 91.88 124 ILE A N 1
ATOM 1033 C CA . ILE A 1 124 ? -6.580 -7.910 -8.251 1.00 91.88 124 ILE A CA 1
ATOM 1034 C C . ILE A 1 124 ? -5.456 -8.791 -8.792 1.00 91.88 124 ILE A C 1
ATOM 1036 O O . ILE A 1 124 ? -4.858 -8.454 -9.813 1.00 91.88 124 ILE A O 1
ATOM 1040 N N . HIS A 1 125 ? -5.207 -9.948 -8.171 1.00 90.75 125 HIS A N 1
ATOM 1041 C CA . HIS A 1 125 ? -4.199 -10.887 -8.660 1.00 90.75 125 HIS A CA 1
ATOM 1042 C C . HIS A 1 125 ? -4.485 -11.320 -10.104 1.00 90.75 125 HIS A C 1
ATOM 1044 O O . HIS A 1 125 ? -3.609 -11.243 -10.966 1.00 90.75 125 HIS A O 1
ATOM 1050 N N . SER A 1 126 ? -5.729 -11.710 -10.389 1.00 94.38 126 SER A N 1
ATOM 1051 C CA . SER A 1 126 ? -6.145 -12.122 -11.731 1.00 94.38 126 SER A CA 1
ATOM 1052 C C . SER A 1 126 ? -5.994 -10.980 -12.739 1.00 94.38 126 SER A C 1
ATOM 1054 O O . SER A 1 126 ? -5.405 -11.174 -13.803 1.00 94.38 126 SER A O 1
ATOM 1056 N N . MET A 1 127 ? -6.464 -9.778 -12.398 1.00 94.06 127 MET A N 1
ATOM 1057 C CA . MET A 1 127 ? -6.385 -8.600 -13.263 1.00 94.06 127 MET A CA 1
ATOM 1058 C C . MET A 1 127 ? -4.946 -8.232 -13.615 1.00 94.06 127 MET A C 1
ATOM 1060 O O . MET A 1 127 ? -4.649 -8.010 -14.789 1.00 94.06 127 MET A O 1
ATOM 1064 N N . LEU A 1 128 ? -4.045 -8.228 -12.631 1.00 93.50 128 LEU A N 1
ATOM 1065 C CA . LEU A 1 128 ? -2.628 -7.947 -12.850 1.00 93.50 128 LEU A CA 1
ATOM 1066 C C . LEU A 1 128 ? -1.981 -8.989 -13.767 1.00 93.50 128 LEU A C 1
ATOM 1068 O O . LEU A 1 128 ? -1.294 -8.624 -14.718 1.00 93.50 128 LEU A O 1
ATOM 1072 N N . VAL A 1 129 ? -2.244 -10.281 -13.540 1.00 95.19 129 VAL A N 1
ATOM 1073 C CA . VAL A 1 129 ? -1.702 -11.361 -14.381 1.00 95.19 129 VAL A CA 1
ATOM 1074 C C . VAL A 1 129 ? -2.162 -11.217 -15.833 1.00 95.19 129 VAL A C 1
ATOM 1076 O O . VAL A 1 129 ? -1.347 -11.335 -16.750 1.00 95.19 129 VAL A O 1
ATOM 1079 N N . TYR A 1 130 ? -3.449 -10.946 -16.064 1.00 95.56 130 TYR A N 1
ATOM 1080 C CA . TYR A 1 130 ? -3.966 -10.736 -17.418 1.00 95.56 130 TYR A CA 1
ATOM 1081 C C . TYR A 1 130 ? -3.401 -9.473 -18.065 1.00 95.56 130 TYR A C 1
ATOM 1083 O O . TYR A 1 130 ? -3.018 -9.512 -19.234 1.00 95.56 130 TYR A O 1
ATOM 1091 N N . HIS A 1 131 ? -3.304 -8.377 -17.312 1.00 92.50 131 HIS A N 1
ATOM 1092 C CA . HIS A 1 131 ? -2.752 -7.125 -17.812 1.00 92.50 131 HIS A CA 1
ATOM 1093 C C . HIS A 1 131 ? -1.294 -7.288 -18.255 1.00 92.50 131 HIS A C 1
ATOM 1095 O O . HIS A 1 131 ? -0.956 -6.922 -19.379 1.00 92.50 131 HIS A O 1
ATOM 1101 N N . VAL A 1 132 ? -0.453 -7.920 -17.429 1.00 93.81 132 VAL A N 1
ATOM 1102 C CA . VAL A 1 132 ? 0.955 -8.186 -17.765 1.00 93.81 132 VAL A CA 1
ATOM 1103 C C . VAL A 1 132 ? 1.064 -9.058 -19.015 1.00 93.81 132 VAL A C 1
ATOM 1105 O O . VAL A 1 132 ? 1.806 -8.713 -19.932 1.00 93.81 132 VAL A O 1
ATOM 1108 N N . LYS A 1 133 ? 0.286 -10.146 -19.107 1.00 94.81 133 LYS A N 1
ATOM 1109 C CA . LYS A 1 133 ? 0.263 -11.000 -20.308 1.00 94.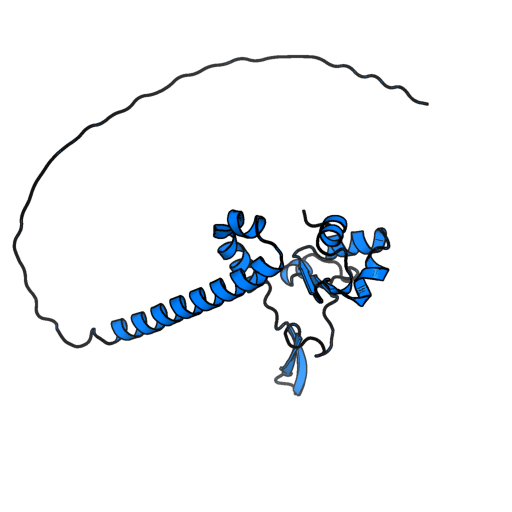81 133 LYS A CA 1
ATOM 1110 C C . LYS A 1 133 ? -0.117 -10.218 -21.564 1.00 94.81 133 LYS A C 1
ATOM 1112 O O . LYS A 1 133 ? 0.523 -10.377 -22.598 1.00 94.81 133 LYS A O 1
ATOM 1117 N N . HIS A 1 134 ? -1.134 -9.366 -21.471 1.00 92.94 134 HIS A N 1
ATOM 1118 C CA . HIS A 1 134 ? -1.587 -8.541 -22.586 1.00 92.94 134 HIS A CA 1
ATOM 1119 C C . HIS A 1 134 ? -0.527 -7.514 -23.017 1.00 92.94 134 HIS A C 1
ATOM 1121 O O . HIS A 1 134 ? -0.265 -7.368 -24.209 1.00 92.94 134 HIS A O 1
ATOM 1127 N N . VAL A 1 135 ? 0.121 -6.831 -22.068 1.00 92.38 135 VAL A N 1
ATOM 1128 C CA . VAL A 1 135 ? 1.190 -5.862 -22.362 1.00 92.38 135 VAL A CA 1
ATOM 1129 C C . VAL A 1 135 ? 2.395 -6.550 -23.009 1.00 92.38 135 VAL A C 1
ATOM 1131 O O . VAL A 1 135 ? 2.869 -6.082 -24.039 1.00 92.38 135 VAL A O 1
ATOM 1134 N N . LEU A 1 136 ? 2.845 -7.693 -22.481 1.00 93.56 136 LEU A N 1
ATOM 1135 C CA . LEU A 1 136 ? 3.944 -8.466 -23.076 1.00 93.56 136 LEU A CA 1
ATOM 1136 C C . LEU A 1 136 ? 3.602 -8.982 -24.484 1.00 93.56 136 LEU A C 1
ATOM 1138 O O . LEU A 1 136 ? 4.448 -8.955 -25.378 1.00 93.56 136 LEU A O 1
ATOM 1142 N N . GLY A 1 137 ? 2.355 -9.405 -24.709 1.00 93.94 137 GLY A N 1
ATOM 1143 C CA . GLY A 1 137 ? 1.866 -9.787 -26.037 1.00 93.94 137 GLY A CA 1
ATOM 1144 C C . GLY A 1 137 ? 1.918 -8.630 -27.039 1.00 93.94 137 GLY A C 1
ATOM 1145 O O . GLY A 1 137 ? 2.350 -8.808 -28.174 1.00 93.94 137 GLY A O 1
ATOM 1146 N N . ARG A 1 138 ? 1.554 -7.416 -26.610 1.00 92.56 138 ARG A N 1
ATOM 1147 C CA . ARG A 1 138 ? 1.661 -6.216 -27.453 1.00 92.56 138 ARG A CA 1
ATOM 1148 C C . ARG A 1 138 ? 3.108 -5.849 -27.761 1.00 92.56 138 ARG A C 1
ATOM 1150 O O . ARG A 1 138 ? 3.415 -5.581 -28.912 1.00 92.56 138 ARG A O 1
ATOM 1157 N N . LEU A 1 139 ? 3.990 -5.881 -26.763 1.00 91.56 139 LEU A N 1
ATOM 1158 C CA . LEU A 1 139 ? 5.408 -5.561 -26.954 1.00 91.56 139 LEU A CA 1
ATOM 1159 C C . LEU A 1 139 ? 6.095 -6.545 -27.908 1.00 91.56 139 LEU A C 1
ATOM 1161 O O . LEU A 1 139 ? 6.850 -6.126 -28.777 1.00 91.56 139 LEU A O 1
ATOM 1165 N N . SER A 1 140 ? 5.795 -7.840 -27.782 1.00 87.12 140 SER A N 1
ATOM 1166 C CA . SER A 1 140 ? 6.326 -8.860 -28.698 1.00 87.12 140 SER A CA 1
ATOM 1167 C C . SER A 1 140 ? 5.757 -8.751 -30.114 1.00 87.12 140 SER A C 1
ATOM 1169 O O . SER A 1 140 ? 6.473 -9.030 -31.067 1.00 87.12 140 SER A O 1
ATOM 1171 N N . SER A 1 141 ? 4.504 -8.312 -30.276 1.00 80.69 141 SER A N 1
ATOM 1172 C CA . SER A 1 141 ? 3.906 -8.098 -31.604 1.00 80.69 141 SER A CA 1
ATOM 1173 C C . SER A 1 141 ? 4.478 -6.859 -32.297 1.00 80.69 141 SER A C 1
ATOM 1175 O O . SER A 1 141 ? 4.814 -6.932 -33.471 1.00 80.69 141 SER A O 1
ATOM 1177 N N . SER A 1 142 ? 4.675 -5.757 -31.568 1.00 74.25 142 SER A N 1
ATOM 1178 C CA . SER A 1 142 ? 5.270 -4.536 -32.128 1.00 74.25 142 SER A CA 1
ATOM 1179 C C . SER A 1 142 ? 6.736 -4.720 -32.546 1.00 74.25 142 SER A C 1
ATOM 1181 O O . SER A 1 142 ? 7.144 -4.167 -33.555 1.00 74.25 142 SER A O 1
ATOM 1183 N N . GLN A 1 143 ? 7.513 -5.563 -31.853 1.00 63.03 143 GLN A N 1
ATOM 1184 C CA . GLN A 1 143 ? 8.883 -5.901 -32.283 1.00 63.03 143 GLN A CA 1
ATOM 1185 C C . GLN A 1 143 ? 8.939 -6.743 -33.572 1.00 63.03 143 GLN A C 1
ATOM 1187 O O . GLN A 1 143 ? 9.940 -6.704 -34.287 1.00 63.03 143 GLN A O 1
ATOM 1192 N N . ASN A 1 144 ? 7.882 -7.501 -33.874 1.00 58.41 144 ASN A N 1
ATOM 1193 C CA . ASN A 1 144 ? 7.794 -8.294 -35.102 1.00 58.41 144 ASN A CA 1
ATOM 1194 C C . ASN A 1 144 ? 7.329 -7.462 -36.310 1.00 58.41 144 ASN A C 1
ATOM 1196 O O . ASN A 1 144 ? 7.610 -7.846 -37.438 1.00 58.41 144 ASN A O 1
ATOM 1200 N N . GLU A 1 145 ? 6.631 -6.343 -36.096 1.00 56.62 145 GLU A N 1
ATOM 1201 C CA . GLU A 1 145 ? 6.246 -5.418 -37.174 1.00 56.62 145 GLU A CA 1
ATOM 1202 C C . GLU A 1 145 ? 7.439 -4.547 -37.613 1.00 56.62 145 GLU A C 1
ATOM 1204 O O . GLU A 1 145 ? 7.657 -4.387 -38.809 1.00 56.62 145 GLU A O 1
ATOM 1209 N N . ASP A 1 146 ? 8.306 -4.127 -36.682 1.00 54.56 146 ASP A N 1
ATOM 1210 C CA . ASP A 1 146 ? 9.526 -3.345 -36.977 1.00 54.56 146 ASP A CA 1
ATOM 1211 C C . ASP A 1 146 ? 10.623 -4.131 -37.744 1.00 54.56 146 ASP A C 1
ATOM 1213 O O . ASP A 1 146 ? 11.678 -3.582 -38.061 1.00 54.56 146 ASP A O 1
ATOM 1217 N N . SER A 1 147 ? 10.418 -5.425 -38.024 1.00 51.72 147 SER A N 1
ATOM 1218 C CA . SER A 1 147 ? 11.373 -6.298 -38.736 1.00 51.72 147 SER A CA 1
ATOM 1219 C C . SER A 1 147 ? 10.891 -6.785 -40.111 1.00 51.72 147 SER A C 1
ATOM 1221 O O . SER A 1 147 ? 11.612 -7.533 -40.771 1.00 51.72 147 SER A O 1
ATOM 1223 N N . ILE A 1 148 ? 9.707 -6.355 -40.568 1.00 50.25 148 ILE A N 1
ATOM 1224 C CA . ILE A 1 148 ? 9.121 -6.752 -41.865 1.00 50.25 148 ILE A CA 1
ATOM 1225 C C . ILE A 1 148 ? 9.274 -5.656 -42.946 1.00 50.25 148 ILE A C 1
ATOM 1227 O O . ILE A 1 148 ? 9.070 -5.928 -44.126 1.00 50.25 148 ILE A O 1
ATOM 1231 N N . ASP A 1 149 ? 9.733 -4.453 -42.595 1.00 43.00 149 ASP A N 1
ATOM 1232 C CA . ASP A 1 149 ? 9.795 -3.303 -43.518 1.00 43.00 149 ASP A CA 1
ATOM 1233 C C . ASP A 1 149 ? 11.016 -3.264 -44.474 1.00 43.00 149 ASP A C 1
ATOM 1235 O O . ASP A 1 149 ? 11.196 -2.274 -45.182 1.00 43.00 149 ASP A O 1
ATOM 1239 N N . ASP A 1 150 ? 11.839 -4.321 -44.559 1.00 43.59 150 ASP A N 1
ATOM 1240 C CA . ASP A 1 150 ? 13.032 -4.355 -45.438 1.00 43.59 150 ASP A CA 1
ATOM 1241 C C . ASP A 1 150 ? 12.869 -5.158 -46.748 1.00 43.59 150 ASP A C 1
ATOM 1243 O O . ASP A 1 150 ? 13.794 -5.207 -47.556 1.00 43.59 150 ASP A O 1
ATOM 1247 N N . GLU A 1 151 ? 11.706 -5.754 -47.035 1.00 45.75 151 GLU A N 1
ATOM 1248 C CA . GLU A 1 151 ? 11.461 -6.370 -48.350 1.00 45.75 151 GLU A CA 1
ATOM 1249 C C . GLU A 1 151 ? 9.991 -6.269 -48.778 1.00 45.75 151 GLU A C 1
ATOM 1251 O O . GLU A 1 151 ? 9.167 -7.114 -48.437 1.00 45.75 151 GLU A O 1
ATOM 1256 N N . SER A 1 152 ? 9.671 -5.227 -49.556 1.00 34.16 152 SER A N 1
ATOM 1257 C CA . SER A 1 152 ? 8.789 -5.279 -50.741 1.00 34.16 152 SER A CA 1
ATOM 1258 C C . SER A 1 152 ? 8.222 -3.891 -51.059 1.00 34.16 152 SER A C 1
ATOM 1260 O O . SER A 1 152 ? 7.091 -3.556 -50.703 1.00 34.16 152 SER A O 1
ATOM 1262 N N . SER A 1 153 ? 8.983 -3.092 -51.803 1.00 39.28 153 SER A N 1
ATOM 1263 C CA . SER A 1 153 ? 8.473 -1.924 -52.520 1.00 39.28 153 SER A CA 1
ATOM 1264 C C . SER A 1 153 ? 8.146 -2.298 -53.967 1.00 39.28 153 SER A C 1
ATOM 1266 O O . SER A 1 153 ? 9.016 -2.271 -54.829 1.00 39.28 153 SER A O 1
ATOM 1268 N N . GLU A 1 154 ? 6.872 -2.586 -54.243 1.00 36.25 154 GLU A N 1
ATOM 1269 C CA . GLU A 1 154 ? 6.289 -2.448 -55.584 1.00 36.25 154 GLU A CA 1
ATOM 1270 C C . GLU A 1 154 ? 4.903 -1.776 -55.483 1.00 36.25 154 GLU A C 1
ATOM 1272 O O . GLU A 1 154 ? 3.938 -2.328 -54.954 1.00 36.25 154 GLU A O 1
ATOM 1277 N N . GLU A 1 155 ? 4.843 -0.529 -55.963 1.00 34.50 155 GLU A N 1
ATOM 1278 C CA . GLU A 1 155 ? 3.635 0.248 -56.286 1.00 34.50 155 GLU A CA 1
ATOM 1279 C C . GLU A 1 155 ? 2.951 -0.361 -57.553 1.00 34.50 155 GLU A C 1
ATOM 1281 O O . GLU A 1 155 ? 3.612 -1.058 -58.311 1.00 34.50 155 GLU A O 1
ATOM 1286 N N . GLU A 1 156 ? 1.675 -0.210 -57.945 1.00 34.22 156 GLU A N 1
ATOM 1287 C CA . GLU A 1 156 ? 0.667 0.851 -57.837 1.00 34.22 156 GLU A CA 1
ATOM 1288 C C . GLU A 1 156 ? -0.782 0.322 -58.101 1.00 34.22 156 GLU A C 1
ATOM 1290 O O . GLU A 1 156 ? -1.011 -0.535 -58.949 1.00 34.22 156 GLU A O 1
ATOM 1295 N N . LYS A 1 157 ? -1.754 0.966 -57.424 1.00 34.94 157 LYS A N 1
ATOM 1296 C CA . LYS A 1 157 ? -3.072 1.530 -57.854 1.00 34.94 157 LYS A CA 1
ATOM 1297 C C . LYS A 1 157 ? -4.093 0.743 -58.724 1.00 34.94 157 LYS A C 1
ATOM 1299 O O . LYS A 1 157 ? -3.891 0.511 -59.909 1.00 34.94 157 LYS A O 1
ATOM 1304 N N . SER A 1 158 ? -5.354 0.682 -58.248 1.00 29.34 158 SER A N 1
ATOM 1305 C CA . SER A 1 158 ? -6.473 1.603 -58.626 1.00 29.34 158 SER A CA 1
ATOM 1306 C C . SER A 1 158 ? -7.899 0.990 -58.603 1.00 29.34 158 SER A C 1
ATOM 1308 O O . SER A 1 158 ? -8.089 -0.211 -58.763 1.00 29.34 158 SER A O 1
ATOM 1310 N N . SER A 1 159 ? -8.894 1.894 -58.506 1.00 31.59 159 SER A N 1
ATOM 1311 C CA . SER A 1 159 ? -10.372 1.782 -58.654 1.00 31.59 159 SER A CA 1
ATOM 1312 C C . SER A 1 159 ? -11.170 1.449 -57.372 1.00 31.59 159 SER A C 1
ATOM 1314 O O . SER A 1 159 ? -11.054 0.374 -56.809 1.00 31.59 159 SER A O 1
ATOM 1316 N N . ALA A 1 160 ? -11.831 2.406 -56.703 1.00 33.62 160 ALA A N 1
ATOM 1317 C CA . ALA A 1 160 ? -13.001 3.238 -57.049 1.00 33.62 160 ALA A CA 1
ATOM 1318 C C . ALA A 1 160 ? -14.361 2.518 -56.914 1.00 33.62 160 ALA A C 1
ATOM 1320 O O . ALA A 1 160 ? -14.752 1.743 -57.780 1.00 33.62 160 ALA A O 1
ATOM 1321 N N . SER A 1 161 ? -15.139 2.888 -55.888 1.00 33.47 161 SER A N 1
ATOM 1322 C CA . SER A 1 161 ? -16.590 3.093 -56.023 1.00 33.47 161 SER A CA 1
ATOM 1323 C C . SER A 1 161 ? -17.165 3.942 -54.887 1.00 33.47 161 SER A C 1
ATOM 1325 O O . SER A 1 161 ? -17.062 3.624 -53.706 1.00 33.47 161 SER A O 1
ATOM 1327 N N . SER A 1 162 ? -17.765 5.047 -55.319 1.00 32.66 162 SER A N 1
ATOM 1328 C CA . SER A 1 162 ? -18.731 5.928 -54.655 1.00 32.66 162 SER A CA 1
ATOM 1329 C C . SER A 1 162 ? -20.021 5.138 -54.299 1.00 32.66 162 SER A C 1
ATOM 1331 O O . SER A 1 162 ? -20.195 4.030 -54.786 1.00 32.66 162 SER A O 1
ATOM 1333 N N . ASN A 1 163 ? -21.023 5.577 -53.529 1.00 33.00 163 ASN A N 1
ATOM 1334 C CA . ASN A 1 163 ? -21.555 6.911 -53.267 1.00 33.00 163 ASN A CA 1
ATOM 1335 C C . ASN A 1 163 ? -22.697 6.824 -52.215 1.00 33.00 163 ASN A C 1
ATOM 1337 O O . ASN A 1 163 ? -23.463 5.865 -52.258 1.00 33.00 163 ASN A O 1
ATOM 1341 N N . SER A 1 164 ? -22.919 7.920 -51.467 1.00 34.75 164 SER A N 1
ATOM 1342 C CA . SER A 1 164 ? -24.242 8.468 -51.049 1.00 34.75 164 SER A CA 1
ATOM 1343 C C . SER A 1 164 ? -25.059 7.704 -49.967 1.00 34.75 164 SER A C 1
ATOM 1345 O O . SER A 1 164 ? -25.060 6.485 -49.945 1.00 34.75 164 SER A O 1
ATOM 1347 N N . SER A 1 165 ? -25.789 8.300 -49.010 1.00 36.94 165 SER A N 1
ATOM 1348 C CA . SER A 1 165 ? -26.493 9.591 -48.956 1.00 36.94 165 SER A CA 1
ATOM 1349 C C . SER A 1 165 ? -26.856 9.999 -47.509 1.00 36.94 165 SER A C 1
ATOM 1351 O O . SER A 1 165 ? -27.294 9.163 -46.731 1.00 36.94 165 SER A O 1
ATOM 1353 N N . GLN A 1 166 ? -26.692 11.303 -47.226 1.00 36.91 166 GLN A N 1
ATOM 1354 C CA . GLN A 1 166 ? -27.645 12.285 -46.641 1.00 36.91 166 GLN A CA 1
ATOM 1355 C C . GLN A 1 166 ? -28.439 11.946 -45.355 1.00 36.91 166 GLN A C 1
ATOM 1357 O O . GLN A 1 166 ? -29.210 10.999 -45.328 1.00 36.91 166 GLN A O 1
ATOM 1362 N N . SER A 1 167 ? -28.246 12.712 -44.263 1.00 33.88 167 SER A N 1
ATOM 1363 C CA . SER A 1 167 ? -28.931 13.989 -43.878 1.00 33.88 167 SER A CA 1
ATOM 1364 C C . SER A 1 167 ? -30.117 13.691 -42.935 1.00 33.88 167 SER A C 1
ATOM 1366 O O . SER A 1 167 ? -30.806 12.708 -43.152 1.00 33.88 167 SER A O 1
ATOM 1368 N N . SER A 1 168 ? -30.383 14.375 -41.817 1.00 31.70 168 SER A N 1
ATOM 1369 C CA . SER A 1 168 ? -30.457 15.817 -41.505 1.00 31.70 168 SER A CA 1
ATOM 1370 C C . SER A 1 168 ? -30.297 15.995 -39.969 1.00 31.70 168 SER A C 1
ATOM 1372 O O . SER A 1 168 ? -30.690 15.101 -39.227 1.00 31.70 168 SER A O 1
ATOM 1374 N N . SER A 1 169 ? -29.564 16.982 -39.422 1.00 36.22 169 SER A N 1
ATOM 1375 C CA . SER A 1 169 ? -29.926 18.412 -39.213 1.00 36.22 169 SER A CA 1
ATOM 1376 C C . SER A 1 169 ? -31.225 18.581 -38.401 1.00 36.22 169 SER A C 1
ATOM 1378 O O . SER A 1 169 ? -32.198 17.920 -38.728 1.00 36.22 169 SER A O 1
ATOM 1380 N N . GLN A 1 170 ? -31.405 19.441 -37.392 1.00 38.09 170 GLN A N 1
ATOM 1381 C CA . GLN A 1 170 ? -30.718 20.619 -36.826 1.00 38.09 170 GLN A CA 1
ATOM 1382 C C . GLN A 1 170 ? -31.518 20.995 -35.534 1.00 38.09 170 GLN A C 1
AT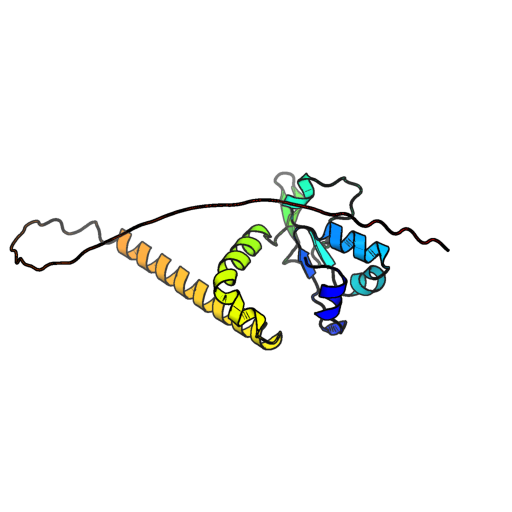OM 1384 O O . GLN A 1 170 ? -32.693 20.651 -35.462 1.00 38.09 170 GLN A O 1
ATOM 1389 N N . THR A 1 171 ? -30.892 21.469 -34.439 1.00 27.28 171 THR A N 1
ATOM 1390 C CA . THR A 1 171 ? -30.877 22.886 -33.939 1.00 27.28 171 THR A CA 1
ATOM 1391 C C . THR A 1 171 ? -32.225 23.341 -33.333 1.00 27.28 171 THR A C 1
ATOM 1393 O O . THR A 1 171 ? -33.261 23.041 -33.899 1.00 27.28 171 THR A O 1
ATOM 1396 N N . THR A 1 172 ? -32.316 23.919 -32.124 1.00 28.89 172 THR A N 1
ATOM 1397 C CA . THR A 1 172 ? -32.074 25.338 -31.719 1.00 28.89 172 THR A CA 1
ATOM 1398 C C . THR A 1 172 ? -32.390 25.475 -30.208 1.00 28.89 172 THR A C 1
ATOM 1400 O O . THR A 1 172 ? -33.294 24.781 -29.755 1.00 28.89 172 THR A O 1
ATOM 1403 N N . GLN A 1 173 ? -31.551 26.134 -29.379 1.00 34.09 173 GLN A N 1
ATOM 1404 C CA . GLN A 1 173 ? -31.675 27.527 -28.839 1.00 34.09 173 GLN A CA 1
ATOM 1405 C C . GLN A 1 173 ? -32.961 27.779 -28.019 1.00 34.09 173 GLN A C 1
ATOM 1407 O O . GLN A 1 173 ? -34.001 27.259 -28.390 1.00 34.09 173 GLN A O 1
ATOM 1412 N N . SER A 1 174 ? -33.042 28.585 -26.959 1.00 32.00 174 SER A N 1
ATOM 1413 C CA . SER A 1 174 ? -32.156 29.413 -26.116 1.00 32.00 174 SER A CA 1
ATOM 1414 C C . SER A 1 174 ? -33.065 30.004 -24.999 1.00 32.00 174 SER A C 1
ATOM 1416 O O . SER A 1 174 ? -34.235 29.632 -24.929 1.00 32.00 174 SER A O 1
ATOM 1418 N N . ASP A 1 175 ? -32.535 30.937 -24.194 1.00 30.47 175 ASP A N 1
ATOM 1419 C CA . ASP A 1 175 ? -33.256 31.945 -23.377 1.00 30.47 175 ASP A CA 1
ATOM 1420 C C . ASP A 1 175 ? -33.682 31.504 -21.964 1.00 30.47 175 ASP A C 1
ATOM 1422 O O . ASP A 1 175 ? -34.126 30.382 -21.755 1.00 30.47 175 ASP A O 1
ATOM 1426 N N . GLU A 1 176 ? -33.724 32.335 -20.925 1.00 32.97 176 GLU A N 1
ATOM 1427 C CA . GLU A 1 176 ? -33.029 33.533 -20.414 1.00 32.97 176 GLU A CA 1
ATOM 1428 C C . GLU A 1 176 ? -33.793 33.875 -19.109 1.00 32.97 176 GLU A C 1
ATOM 1430 O O . GLU A 1 176 ? -34.973 33.542 -18.993 1.00 32.97 176 GLU A O 1
ATOM 1435 N N . ASN A 1 177 ? -33.150 34.622 -18.199 1.00 34.12 177 ASN A N 1
ATOM 1436 C CA . ASN A 1 177 ? -33.747 35.390 -17.084 1.00 34.12 177 ASN A CA 1
ATOM 1437 C C . ASN A 1 177 ? -34.303 34.612 -15.871 1.00 34.12 177 ASN A C 1
ATOM 1439 O O . ASN A 1 177 ? -34.821 33.514 -15.998 1.00 34.12 177 ASN A O 1
ATOM 1443 N N . SER A 1 178 ? -34.308 35.119 -14.636 1.00 35.19 178 SER A N 1
ATOM 1444 C CA . SER A 1 178 ? -33.716 36.271 -13.925 1.00 35.19 178 SER A CA 1
ATOM 1445 C C . SER A 1 178 ? -34.235 36.184 -12.471 1.00 35.19 178 SER A C 1
ATOM 1447 O O . SER A 1 178 ? -35.167 35.426 -12.212 1.00 35.19 178 SER A O 1
ATOM 1449 N N . ASP A 1 179 ? -33.728 37.057 -11.596 1.00 32.12 179 ASP A N 1
ATOM 1450 C CA . ASP A 1 179 ? -34.284 37.462 -10.286 1.00 32.12 179 ASP A CA 1
ATOM 1451 C C . ASP A 1 179 ? -34.011 36.552 -9.071 1.00 32.12 179 ASP A C 1
ATOM 1453 O O . ASP A 1 179 ? -34.178 35.343 -9.157 1.00 32.12 179 ASP A O 1
ATOM 1457 N N . SER A 1 180 ? -33.681 36.984 -7.847 1.00 37.38 180 SER A N 1
ATOM 1458 C CA . SER A 1 180 ? -33.223 38.214 -7.150 1.00 37.38 180 SER A CA 1
ATOM 1459 C C . SER A 1 180 ? -33.810 38.104 -5.731 1.00 37.38 180 SER A C 1
ATOM 1461 O O . SER A 1 180 ? -35.002 37.832 -5.617 1.00 37.38 180 SER A O 1
ATOM 1463 N N . THR A 1 181 ? -33.025 38.444 -4.691 1.00 36.47 181 THR A N 1
ATOM 1464 C CA . THR A 1 181 ? -33.462 38.975 -3.360 1.00 36.47 181 THR A CA 1
ATOM 1465 C C . THR A 1 181 ? -34.263 38.031 -2.427 1.00 36.47 181 THR A C 1
ATOM 1467 O O . THR A 1 181 ? -35.033 37.214 -2.900 1.00 36.47 181 THR A O 1
ATOM 1470 N N . ASP A 1 182 ? -34.217 38.048 -1.088 1.00 33.31 182 ASP A N 1
ATOM 1471 C CA . ASP A 1 182 ? -33.559 38.832 -0.022 1.00 33.31 182 ASP A CA 1
ATOM 1472 C C . ASP A 1 182 ? -34.031 38.253 1.351 1.00 33.31 182 ASP A C 1
ATOM 1474 O O . ASP A 1 182 ? -35.118 37.679 1.403 1.00 33.31 182 ASP A O 1
ATOM 1478 N N . SER A 1 183 ? -33.238 38.466 2.419 1.00 35.84 183 SER A N 1
ATOM 1479 C CA . SER A 1 183 ? -33.576 38.483 3.870 1.00 35.84 183 SER A CA 1
ATOM 1480 C C . SER A 1 183 ? -34.104 37.196 4.553 1.00 35.84 183 SER A C 1
ATOM 1482 O O . SER A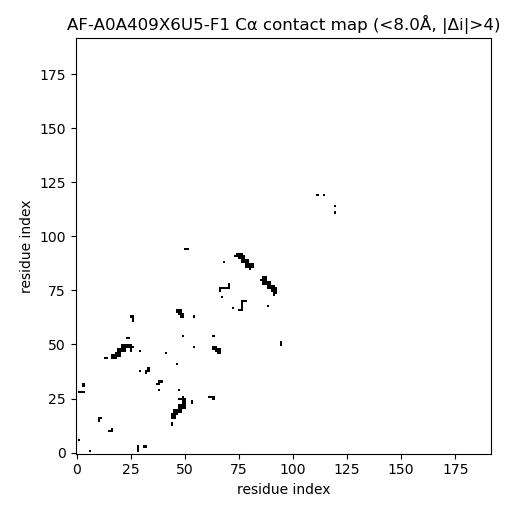 1 183 ? -34.772 36.378 3.939 1.00 35.84 183 SER A O 1
ATOM 1484 N N . SER A 1 184 ? -33.847 36.892 5.834 1.00 42.75 184 SER A N 1
ATOM 1485 C CA . SER A 1 184 ? -33.428 37.706 6.989 1.00 42.75 184 SER A CA 1
ATOM 1486 C C . SER A 1 184 ? -32.819 36.830 8.103 1.00 42.75 184 SER A C 1
ATOM 1488 O O . SER A 1 184 ? -32.954 35.607 8.104 1.00 42.75 184 SER A O 1
ATOM 1490 N N . ASP A 1 185 ? -32.195 37.526 9.051 1.00 41.03 185 ASP A N 1
ATOM 1491 C CA . ASP A 1 185 ? -31.633 37.123 10.344 1.00 41.03 185 ASP A CA 1
ATOM 1492 C C . ASP A 1 185 ? -32.523 36.256 11.258 1.00 41.03 185 ASP A C 1
ATOM 1494 O O . ASP A 1 185 ? -33.743 36.382 11.242 1.00 41.03 185 ASP A O 1
ATOM 1498 N N . ASP A 1 186 ? -31.885 35.482 12.148 1.00 46.22 186 ASP A N 1
ATOM 1499 C CA . ASP A 1 186 ? -32.227 35.495 13.581 1.00 46.22 186 ASP A CA 1
ATOM 1500 C C . ASP A 1 186 ? -31.081 34.900 14.429 1.00 46.22 186 ASP A C 1
ATOM 1502 O O . ASP A 1 186 ? -30.764 33.707 14.380 1.00 46.22 186 ASP A O 1
ATOM 1506 N N . GLU A 1 187 ? -30.447 35.768 15.223 1.00 43.56 187 GLU A N 1
ATOM 1507 C CA . GLU A 1 187 ? -29.665 35.402 16.403 1.00 43.56 187 GLU A CA 1
ATOM 1508 C C . GLU A 1 187 ? -30.590 34.799 17.470 1.00 43.56 187 GLU A C 1
ATOM 1510 O O . GLU A 1 187 ? -31.626 35.375 17.796 1.00 43.56 187 GLU A O 1
ATOM 1515 N N . MET A 1 188 ? -30.155 33.741 18.161 1.00 51.56 188 MET A N 1
ATOM 1516 C CA . MET A 1 188 ? -30.479 33.648 19.585 1.00 51.56 188 MET A CA 1
ATOM 1517 C C . MET A 1 188 ? -29.386 32.931 20.377 1.00 51.56 188 MET A C 1
ATOM 1519 O O . MET A 1 188 ? -29.166 31.724 20.290 1.00 51.56 188 MET A O 1
ATOM 1523 N N . HIS A 1 189 ? -28.705 33.748 21.168 1.00 43.56 189 HIS A N 1
ATOM 1524 C CA . HIS A 1 189 ? -27.830 33.410 22.275 1.00 43.56 189 HIS A CA 1
ATOM 1525 C C . HIS A 1 189 ? -28.674 32.826 23.421 1.00 43.56 189 HIS A C 1
ATOM 1527 O O . HIS A 1 189 ? -29.610 33.490 23.857 1.00 43.56 189 HIS A O 1
ATOM 1533 N N . VAL A 1 190 ? -28.314 31.665 23.977 1.00 53.62 190 VAL A N 1
ATOM 1534 C CA . VAL A 1 190 ? -28.606 31.346 25.387 1.00 53.62 190 VAL A CA 1
ATOM 1535 C C . VAL A 1 190 ? -27.427 30.573 25.967 1.00 53.62 190 VAL A C 1
ATOM 1537 O O . VAL A 1 190 ? -27.076 29.491 25.500 1.00 53.62 190 VAL A O 1
ATOM 1540 N N . SER A 1 191 ? -26.814 31.191 26.968 1.00 56.75 191 SER A N 1
ATOM 1541 C CA . SER A 1 191 ? -25.872 30.595 27.905 1.00 56.75 191 SER A CA 1
ATOM 1542 C C . SER A 1 191 ? -26.650 29.993 29.076 1.00 56.75 191 SER A C 1
ATOM 1544 O O . SER A 1 191 ? -27.602 30.620 29.535 1.00 56.75 191 SER A O 1
ATOM 1546 N N . ASP A 1 192 ? -26.228 28.823 29.549 1.00 54.06 192 ASP A N 1
ATOM 1547 C CA . ASP A 1 192 ? -25.848 28.550 30.948 1.00 54.06 192 ASP A CA 1
ATOM 1548 C C . ASP A 1 192 ? -25.152 27.181 31.038 1.00 54.06 192 ASP A C 1
ATOM 1550 O O . ASP A 1 192 ? -25.620 26.224 30.375 1.00 54.06 192 ASP A O 1
#

Sequence (192 aa):
MLDVHHIEHLFPNKDERPAYICIDKACQVFKTAVTLKFWNEWKQTTRFIVDSYHYTNHKATDECNLAPKDVSAPNLVGEKVDENENLIQYREFNTQVYEQLNAWLGGYESILKQMTSKNFNWFIHSMLVYHVKHVLGRLSSSQNEDSIDDESSEEEKSSASSNSSQSSSQTTQSDENSDSTDSSDDEMHVSD

Foldseek 3Di:
DDAPVNLCVVPVDLVPRDQEDEDQVLLVNVVVCVVVVVCVSQVVRYFYAHDPVSVVPDDPPRPHHRDDPDCPPVCAWDWDQDPVRDIDIDGNDDVVVVVVVVVVCVVVVVVLVPDDPVVNVVVVVVVVVVVVVVVVVVVVVVVVVVPPPPDDDDDDDDDDDDDDDDDDDDDDDDDDDDDDDDDDDDDDDDDD

Radius of gyration: 29.23 Å; Cα contacts (8 Å, |Δi|>4): 111; chains: 1; bounding box: 67×52×90 Å

pLDDT: mean 70.27, std 20.54, range [27.28, 95.56]

Secondary structure (DSSP, 8-state):
---HHHHHHH--SGGGS-SEEEETTHHHHHHHHHHTTTHHHHTTT-EEEE-TGGGGG--TTS--B-S-SSTTSTTTEEEEE-TTS-EEEEE---HHHHHHHHHHHGGGHHHHTTS-HHHHHHHHHHHHHHHHHHHHHHHHHHHHHTTSTTS-----------------------------------------

Solvent-accessible surface area (backbone atoms only — not comparable to full-atom values): 12510 Å² total; per-residue (Å²): 130,92,42,61,67,58,52,43,70,74,36,75,50,73,91,70,43,55,60,62,47,78,35,69,62,31,49,60,38,47,52,51,24,53,75,69,57,52,37,76,68,41,66,80,53,36,33,53,31,40,37,76,77,51,56,80,81,55,59,93,85,55,87,49,73,54,60,69,97,48,70,88,42,55,77,44,25,38,78,45,70,46,100,81,74,44,86,40,78,44,74,58,55,58,61,68,60,50,50,53,49,51,58,62,48,54,83,45,42,80,62,60,75,73,46,54,74,72,55,44,55,55,48,52,53,52,50,50,5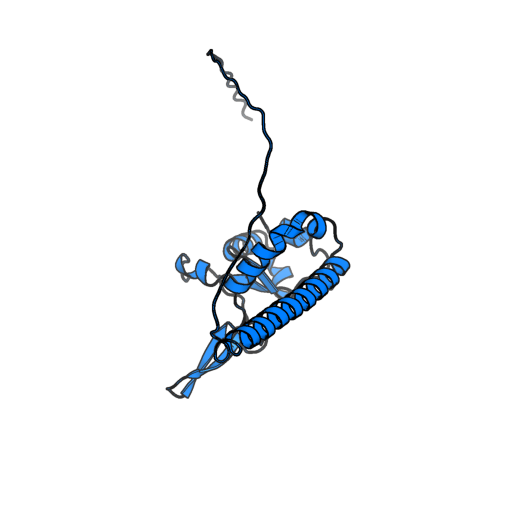5,52,49,51,53,52,52,53,51,50,55,58,51,54,60,57,57,77,68,56,83,87,74,83,92,76,89,82,90,86,86,90,83,87,80,89,80,83,89,78,89,77,92,80,90,81,93,79,89,81,91,79,91,80,89,82,87,82,89,81,89,82,88,133

Mean predicted aligned error: 16.71 Å

Organism: Psilocybe cyanescens (NCBI:txid93625)

=== Feature glossary ===
Annotated list of the representations used here:

Nearest PDB structures. The Foldseek neighbor list gives the closest experimentally determined structures in the PDB, ranked by structural alignment. TM-score near 1 means near-identical fold; near 0.3 means only rough topology match. This is how one finds what a novel AlphaFold prediction most resembles in the solved-structure universe.

Foldseek 3Di. Foldseek's 3Di representation compresses backbone geometry into a per-residue letter drawn from a learned twenty-state alphabet. It captures the tertiary interaction pattern around each residue — which residues are packed against it in space, regardless of where they are in sequence.

Radius of gyration, Cα contacts, bounding box. Radius of gyration (Rg) is the root-mean-square distance of Cα atoms from their centroid — a single number for overall size and compactness. A globular domain of N residues has Rg ≈ 2.2·N^0.38 Å; an extended or disordered chain has a much larger Rg. The Cα contact count is the number of residue pairs whose Cα atoms are within 8 Å and are more than four positions apart in sequence — a standard proxy for tertiary packing density. The bounding box is the smallest axis-aligned box enclosing all Cα atoms.

InterPro / GO / CATH / organism. The annotation block draws on four external resources. InterPro: which protein families and domains the sequence belongs to. GO: standardized terms for what the protein does, what process it participates in, and where in the cell it acts. CATH: which structural fold it has in the CATH hierarchy. Organism: the species of origin.

mmCIF coordinates. The mmCIF block holds the 3D Cartesian coordinates of each backbone atom (N, Cα, C, O) in ångströms. mmCIF is the PDB's canonical archive format — a tagged-loop text representation of the atomic model.

pLDDT. pLDDT is the predicted lDDT-Cα score: AlphaFold's confidence that the local environment of each residue (all inter-atomic distances within 15 Å) is correctly placed. It is a per-residue number between 0 and 100, with higher meaning more reliable.

Backbone torsions (φ/ψ). φ (phi) and ψ (psi) are the two rotatable backbone dihedrals per residue: φ is the C(i-1)–N–Cα–C torsion, ψ is the N–Cα–C–N(i+1) torsion, both in degrees on (−180°, 180°]. α-helical residues cluster near (−60°, −45°); β-strand residues near (−120°, +130°). A Ramachandran plot is simply a scatter of (φ, ψ) for every residue.

B-factor. For experimental (PDB) structures, the B-factor (temperature factor) quantifies the positional spread of each atom in the crystal — a combination of thermal vibration and static disorder — in units of Å². High B-factors mark flexible loops or poorly resolved regions; low B-factors mark the rigid, well-ordered core.

Secondary structure (3-state, P-SEA). SS3 is a coarse helix/strand/coil call (letters a/b/c) made by the P-SEA algorithm from inter-Cα distances and dihedrals. It is less detailed than DSSP but needs only Cα positions.

Predicted aligned error. Predicted aligned error is AlphaFold's pairwise confidence. Unlike pLDDT (per-residue), PAE is per-residue-pair and captures whether two parts of the structure are correctly placed relative to each other. Units are ångströms of expected positional error.

Solvent-accessible surface area. Solvent-accessible surface area (SASA) is the area in Å² traced out by the centre of a 1.4 Å probe sphere (a water molecule) rolled over the protein's van der Waals surface (Shrake–Rupley / Lee–Richards construction). Buried residues have near-zero SASA; fully exposed residues can exceed 200 Å². The total SASA scales roughly with the number of surface residues.

Secondary structure (8-state, DSSP). The SS8 string is DSSP's per-residue secondary-structure call. α-helix (H) means an i→i+4 H-bond ladder; β-strand (E) means the residue participates in a β-sheet; 3₁₀ (G) and π (I) are tighter and wider helices; T/S are turns/bends; '-' is loop.

Rendered structure images. Structure images are PyMOL renders from six orthogonal camera directions. Cartoon representation draws helices as coils and strands as arrows; sticks shows the backbone as bonds; surface shows the solvent-excluded envelope. Rainbow coloring maps sequence position to hue (blue→red, N→C); chain coloring assigns a distinct color per polypeptide.

Sequence. The amino-acid sequence is the protein's primary structure: the linear order of residues from the N-terminus to the C-terminus, written in one-letter code. Everything else here — the 3D coordinates, the secondary structure, the domain annotations — is ultimately a consequence of this string.

Contact-map, Ramachandran, and PAE plots. Three diagnostic plots accompany the record. The Cα contact map visualizes the tertiary structure as a 2D adjacency matrix (8 Å cutoff, sequence-local contacts suppressed). The Ramachandran plot shows the distribution of backbone (φ, ψ) torsions, with points in the α and β basins reflecting secondary structure content. The PAE plot shows AlphaFold's 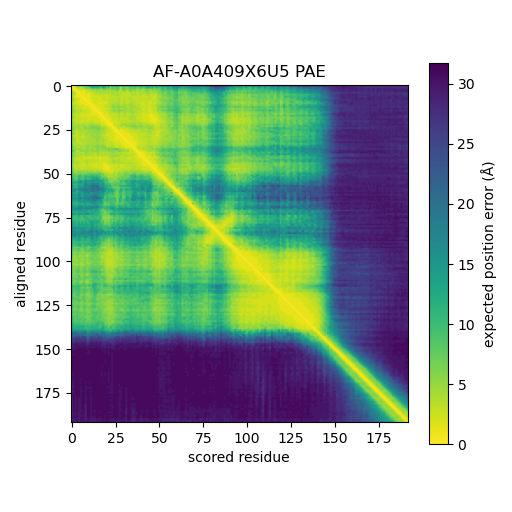inter-residue confidence as a color matrix.